Protein AF-A0A6I9UFT5-F1 (afdb_monomer_lite)

Foldseek 3Di:
DDPVVVVVVVVVVVVVVVVVVVVVVCCVQPVPPDPDDDDDDDDDDDDDDDDDFFDDDDDDDDDDDDDDDDDDPPDPPPFGWGADPVPRDIHTDDPDQWDADPPPRDIDGNPDPQQLAAELNHRQGPVLQVQLCVQAPAAHRAAKYAQQFAQFMDHFLAATPDGTFHNSVSRPDDHAQRRHVADQQEEESNHHHHPVRCVVQVVLPDDRDHNWYWYAHQQQWIATPPPRDIDGSHHNCVPCVVVSHHHYHDDDCVVVD

pLDDT: mean 76.22, std 24.59, range [26.67, 98.69]

InterPro domains:
  IPR040244 Protein enhanced disease resistance 4-like [PTHR31105] (112-251)
  IPR055126 Enhanced disease resistance 4-like, N-terminal domain [PF22910] (78-106)

Structure (mmCIF, N/CA/C/O backbone):
data_AF-A0A6I9UFT5-F1
#
_entry.id   AF-A0A6I9UFT5-F1
#
loop_
_atom_site.group_PDB
_atom_site.id
_atom_site.type_symbol
_atom_site.label_atom_id
_atom_site.label_alt_id
_atom_site.label_comp_id
_atom_site.label_asym_id
_atom_site.label_entity_id
_atom_site.label_seq_id
_atom_site.pdbx_PDB_ins_code
_atom_site.Cartn_x
_atom_site.Cartn_y
_atom_site.Cartn_z
_atom_site.occupancy
_atom_site.B_iso_or_equiv
_atom_site.auth_seq_id
_atom_site.auth_comp_id
_atom_site.auth_asym_id
_atom_site.auth_atom_id
_atom_site.pdbx_PDB_model_num
ATOM 1 N N . MET A 1 1 ? 15.360 18.672 46.447 1.00 56.25 1 MET A N 1
ATOM 2 C CA . MET A 1 1 ? 15.241 18.827 44.979 1.00 56.25 1 MET A CA 1
ATOM 3 C C . MET A 1 1 ? 13.871 19.440 44.703 1.00 56.25 1 MET A C 1
ATOM 5 O O . MET A 1 1 ? 12.901 18.868 45.178 1.00 56.25 1 MET A O 1
ATOM 9 N N . SER A 1 2 ? 13.782 20.629 44.085 1.00 72.62 2 SER A N 1
ATOM 10 C CA . SER A 1 2 ? 12.486 21.314 43.871 1.00 72.62 2 SER A CA 1
ATOM 11 C C . SER A 1 2 ? 11.551 20.461 43.003 1.00 72.62 2 SER A C 1
ATOM 13 O O . SER A 1 2 ? 12.025 19.762 42.105 1.00 72.62 2 SER A O 1
ATOM 15 N N . ARG A 1 3 ? 10.239 20.536 43.255 1.00 64.56 3 ARG A N 1
ATOM 16 C CA . ARG A 1 3 ? 9.188 19.857 42.476 1.00 64.56 3 ARG A CA 1
ATOM 17 C C . ARG A 1 3 ? 9.295 20.201 40.984 1.00 64.56 3 ARG A C 1
ATOM 19 O O . ARG A 1 3 ? 9.234 19.306 40.147 1.00 64.56 3 ARG A O 1
ATOM 26 N N . ASP A 1 4 ? 9.653 21.448 40.681 1.00 69.81 4 ASP A N 1
ATOM 27 C CA . ASP A 1 4 ? 9.896 21.937 39.318 1.00 69.81 4 ASP A CA 1
ATOM 28 C C . ASP A 1 4 ? 11.104 21.261 38.652 1.00 69.81 4 ASP A C 1
ATOM 30 O O . ASP A 1 4 ? 11.124 21.033 37.443 1.00 69.81 4 ASP A O 1
ATOM 34 N N . ASN A 1 5 ? 12.129 20.907 39.436 1.00 67.62 5 ASN A N 1
ATOM 35 C CA . ASN A 1 5 ? 13.312 20.217 38.924 1.00 67.62 5 ASN A CA 1
ATOM 36 C C . ASN A 1 5 ? 12.997 18.751 38.592 1.00 67.62 5 ASN A C 1
ATOM 38 O O . ASN A 1 5 ? 13.522 18.210 37.624 1.00 67.62 5 ASN A O 1
ATOM 42 N N . TRP A 1 6 ? 12.111 18.120 39.367 1.00 55.97 6 TRP A N 1
ATOM 43 C CA . TRP A 1 6 ? 11.644 16.757 39.117 1.00 55.97 6 TRP A CA 1
ATOM 44 C C . TRP A 1 6 ? 10.738 16.676 37.883 1.00 55.97 6 TRP A C 1
ATOM 46 O O . TRP A 1 6 ? 10.930 15.803 37.039 1.00 55.97 6 TRP A O 1
ATOM 56 N N . GLU A 1 7 ? 9.811 17.621 37.718 1.00 79.00 7 GLU A N 1
ATOM 57 C CA . GLU A 1 7 ? 8.936 17.679 36.540 1.00 79.00 7 GLU A CA 1
ATOM 58 C C . GLU A 1 7 ? 9.717 17.938 35.247 1.00 79.00 7 GLU A C 1
ATOM 60 O O . GLU A 1 7 ? 9.469 17.283 34.231 1.00 79.00 7 GLU A O 1
ATOM 65 N N . ARG A 1 8 ? 10.731 18.812 35.296 1.00 72.56 8 ARG A N 1
ATOM 66 C CA . ARG A 1 8 ? 11.667 19.021 34.180 1.00 72.56 8 ARG A CA 1
ATOM 67 C C . ARG A 1 8 ? 12.451 17.757 33.837 1.00 72.56 8 ARG A C 1
ATOM 69 O O . ARG A 1 8 ? 12.611 17.453 32.656 1.00 72.56 8 ARG A O 1
ATOM 76 N N . LEU A 1 9 ? 12.893 16.997 34.842 1.00 66.44 9 LEU A N 1
ATOM 77 C CA . LEU A 1 9 ? 13.599 15.732 34.632 1.00 66.44 9 LEU A CA 1
ATOM 78 C C . LEU A 1 9 ? 12.689 14.686 33.973 1.00 66.44 9 LEU A C 1
ATOM 80 O O . LEU A 1 9 ? 13.082 14.045 33.003 1.00 66.44 9 LEU A O 1
ATOM 84 N N . VAL A 1 10 ? 11.448 14.551 34.448 1.00 70.94 10 VAL A N 1
ATOM 85 C CA . VAL A 1 10 ? 10.457 13.619 33.885 1.00 70.94 10 VAL A CA 1
ATOM 86 C C . VAL A 1 10 ? 10.088 14.003 32.449 1.00 70.94 10 VAL A C 1
ATOM 88 O O . VAL A 1 10 ? 9.991 13.129 31.585 1.00 70.94 10 VAL A O 1
ATOM 91 N N . ALA A 1 11 ? 9.924 15.296 32.159 1.00 74.94 11 ALA A N 1
ATOM 92 C CA . ALA A 1 11 ? 9.680 15.785 30.804 1.00 74.94 11 ALA A CA 1
ATOM 93 C C . ALA A 1 11 ? 10.872 15.508 29.872 1.00 74.94 11 ALA A C 1
ATOM 95 O O . ALA A 1 11 ? 10.675 15.027 28.754 1.00 74.94 11 ALA A O 1
ATOM 96 N N . ALA A 1 12 ? 12.102 15.731 30.346 1.00 71.38 12 ALA A N 1
ATOM 97 C CA . ALA A 1 12 ? 13.319 15.421 29.603 1.00 71.38 12 ALA A CA 1
ATOM 98 C C . ALA A 1 12 ? 13.448 13.915 29.321 1.00 71.38 12 ALA A C 1
ATOM 100 O O . ALA A 1 12 ? 13.697 13.530 28.183 1.00 71.38 12 ALA A O 1
ATOM 101 N N . VAL A 1 13 ? 13.184 13.052 30.307 1.00 68.62 13 VAL A N 1
ATOM 102 C CA . VAL A 1 13 ? 13.196 11.589 30.131 1.00 68.62 13 VAL A CA 1
ATOM 103 C C . VAL A 1 13 ? 12.133 11.136 29.126 1.00 68.62 13 VAL A C 1
ATOM 105 O O . VAL A 1 13 ? 12.423 10.302 28.272 1.00 68.62 13 VAL A O 1
ATOM 108 N N . ARG A 1 14 ? 10.921 11.708 29.156 1.00 70.94 14 ARG A N 1
ATOM 109 C CA . ARG A 1 14 ? 9.863 11.408 28.171 1.00 70.94 14 ARG A CA 1
ATOM 110 C C . ARG A 1 14 ? 10.242 11.846 26.758 1.00 70.94 14 ARG A C 1
ATOM 112 O O . ARG A 1 14 ? 9.991 11.105 25.810 1.00 70.94 14 ARG A O 1
ATOM 119 N N . LEU A 1 15 ? 10.862 13.016 26.611 1.00 67.38 15 LEU A N 1
ATOM 120 C CA . LEU A 1 15 ? 11.354 13.511 25.324 1.00 67.38 15 LEU A CA 1
ATOM 121 C C . LEU A 1 15 ? 12.502 12.656 24.789 1.00 67.38 15 LEU A C 1
ATOM 123 O O . LEU A 1 15 ? 12.484 12.301 23.614 1.00 67.38 15 LEU A O 1
ATOM 127 N N . VAL A 1 16 ? 13.449 12.265 25.644 1.00 64.88 16 VAL A N 1
ATOM 128 C CA . VAL A 1 16 ? 14.544 11.356 25.284 1.00 64.88 16 VAL A CA 1
ATOM 129 C C . VAL A 1 16 ? 13.994 9.982 24.904 1.00 64.88 16 VAL A C 1
ATOM 131 O O . VAL A 1 16 ? 14.367 9.458 23.863 1.00 64.88 16 VAL A O 1
ATOM 134 N N . ALA A 1 17 ? 13.037 9.425 25.649 1.00 58.22 17 ALA A N 1
ATOM 135 C CA . ALA A 1 17 ? 12.391 8.157 25.304 1.00 58.22 17 ALA A CA 1
ATOM 136 C C . ALA A 1 17 ? 11.606 8.232 23.979 1.00 58.22 17 ALA A C 1
ATOM 138 O O . ALA A 1 17 ? 11.659 7.304 23.170 1.00 58.22 17 ALA A O 1
ATOM 139 N N . ALA A 1 18 ? 10.909 9.342 23.716 1.00 63.53 18 ALA A N 1
ATOM 140 C CA . ALA A 1 18 ? 10.212 9.573 22.452 1.00 63.53 18 ALA A CA 1
ATOM 141 C C . ALA A 1 18 ? 11.186 9.770 21.277 1.00 63.53 18 ALA A C 1
ATOM 143 O O . ALA A 1 18 ? 10.934 9.268 20.181 1.00 63.53 18 ALA A O 1
ATOM 144 N N . ALA A 1 19 ? 12.307 10.460 21.500 1.00 56.72 19 ALA A N 1
ATOM 145 C CA . ALA A 1 19 ? 13.374 10.632 20.520 1.00 56.72 19 ALA A CA 1
ATOM 146 C C . ALA A 1 19 ? 14.087 9.304 20.225 1.00 56.72 19 ALA A C 1
ATOM 148 O O . ALA A 1 19 ? 14.300 8.987 19.060 1.00 56.72 19 ALA A O 1
ATOM 149 N N . LEU A 1 20 ? 14.355 8.486 21.248 1.00 56.06 20 LEU A N 1
ATOM 150 C CA . LEU A 1 20 ? 14.928 7.145 21.107 1.00 56.06 20 LEU A CA 1
ATOM 151 C C . LEU A 1 20 ? 13.974 6.193 20.372 1.00 56.06 20 LEU A C 1
ATOM 153 O O . LEU A 1 20 ? 14.416 5.482 19.477 1.00 56.06 20 LEU A O 1
ATOM 157 N N . ARG A 1 21 ? 12.659 6.237 20.645 1.00 60.41 21 ARG A N 1
ATOM 158 C CA . ARG A 1 21 ? 11.657 5.477 19.868 1.00 60.41 21 ARG A CA 1
ATOM 159 C C . ARG A 1 21 ? 11.579 5.929 18.410 1.00 60.41 21 ARG A C 1
ATOM 161 O O . ARG A 1 21 ? 11.472 5.090 17.521 1.00 60.41 21 ARG A O 1
ATOM 168 N N . LYS A 1 22 ? 11.641 7.239 18.145 1.00 53.41 22 LYS A N 1
ATOM 169 C CA . LYS A 1 22 ? 11.687 7.768 16.771 1.00 53.41 22 LYS A CA 1
ATOM 170 C C . LYS A 1 22 ? 12.981 7.378 16.056 1.00 53.41 22 LYS A C 1
ATOM 172 O O . LYS A 1 22 ? 12.907 7.038 14.883 1.00 53.41 22 LYS A O 1
ATOM 177 N N . ALA A 1 23 ? 14.121 7.376 16.748 1.00 47.03 23 ALA A N 1
ATOM 178 C CA . ALA A 1 23 ? 15.404 6.938 16.203 1.00 47.03 23 ALA A CA 1
ATOM 179 C C . ALA A 1 23 ? 15.408 5.429 15.900 1.00 47.03 23 ALA A C 1
ATOM 181 O O . ALA A 1 23 ? 15.773 5.041 14.800 1.00 47.03 23 ALA A O 1
ATOM 182 N N . GLN A 1 24 ? 14.895 4.585 16.803 1.00 44.06 24 GLN A N 1
ATOM 183 C CA . GLN A 1 24 ? 14.769 3.138 16.573 1.00 44.06 24 GLN A CA 1
ATOM 184 C C . GLN A 1 24 ? 13.820 2.800 15.412 1.00 44.06 24 GLN A C 1
ATOM 186 O O . GLN A 1 24 ? 14.096 1.890 14.635 1.00 44.06 24 GLN A O 1
ATOM 191 N N . LEU A 1 25 ? 12.724 3.551 15.250 1.00 47.66 25 LEU A N 1
ATOM 192 C CA . LEU A 1 25 ? 11.852 3.428 14.078 1.00 47.66 25 LEU A CA 1
ATOM 193 C C . LEU A 1 25 ? 12.540 3.939 12.803 1.00 47.66 25 LEU A C 1
ATOM 195 O O . LEU A 1 25 ? 12.417 3.310 11.759 1.00 47.66 25 LEU A O 1
ATOM 199 N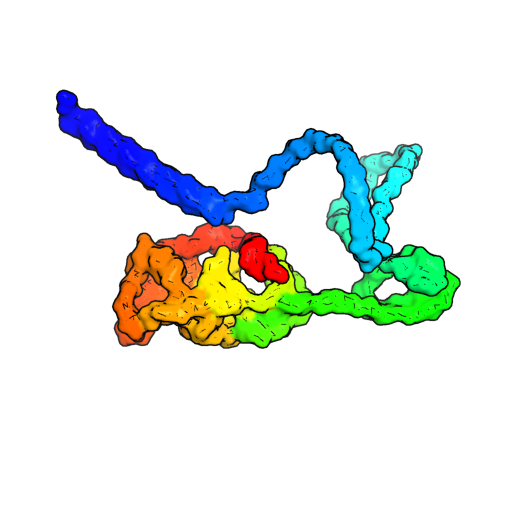 N . TRP A 1 26 ? 13.274 5.052 12.871 1.00 42.91 26 TRP A N 1
ATOM 200 C CA . TRP A 1 26 ? 13.993 5.618 11.727 1.00 42.91 26 TRP A CA 1
ATOM 201 C C . TRP A 1 26 ? 15.053 4.657 11.178 1.00 42.91 26 TRP A C 1
ATOM 203 O O . TRP A 1 26 ? 15.057 4.418 9.971 1.00 42.91 26 TRP A O 1
ATOM 213 N N . GLU A 1 27 ? 15.872 4.059 12.050 1.00 45.56 27 GLU A N 1
ATOM 214 C CA . GLU A 1 27 ? 16.874 3.050 11.673 1.00 45.56 27 GLU A CA 1
ATOM 215 C C . GLU A 1 27 ? 16.210 1.838 11.004 1.00 45.56 27 GLU A C 1
ATOM 217 O O . GLU A 1 27 ? 16.606 1.430 9.916 1.00 45.56 27 GLU A O 1
ATOM 222 N N . MET A 1 28 ? 15.091 1.344 11.548 1.00 41.25 28 MET A N 1
ATOM 223 C CA . MET A 1 28 ? 14.364 0.205 10.970 1.00 41.25 28 MET A CA 1
ATOM 224 C C . MET A 1 28 ? 13.815 0.469 9.551 1.00 41.25 28 MET A C 1
ATOM 226 O O . MET A 1 28 ? 13.667 -0.472 8.772 1.00 41.25 28 MET A O 1
ATOM 230 N N . PHE A 1 29 ? 13.522 1.727 9.197 1.00 48.28 29 PHE A N 1
ATOM 231 C CA . PHE A 1 29 ? 12.995 2.100 7.876 1.00 48.28 29 PHE A CA 1
ATOM 232 C C . PHE A 1 29 ? 14.055 2.642 6.894 1.00 48.28 29 PHE A C 1
ATOM 234 O O . PHE A 1 29 ? 13.768 2.696 5.699 1.00 48.28 29 PHE A O 1
ATOM 241 N N . HIS A 1 30 ? 15.259 3.029 7.344 1.00 46.41 30 HIS A N 1
ATOM 242 C CA . HIS A 1 30 ? 16.251 3.735 6.507 1.00 46.41 30 HIS A CA 1
ATOM 243 C C . HIS A 1 30 ? 17.651 3.096 6.434 1.00 46.41 30 HIS A C 1
ATOM 245 O O . HIS A 1 30 ? 18.522 3.651 5.759 1.00 46.41 30 HIS A O 1
ATOM 251 N N . ASP A 1 31 ? 17.870 1.907 7.003 1.00 37.97 31 ASP A N 1
ATOM 252 C CA . ASP A 1 31 ? 19.194 1.249 7.057 1.00 37.97 31 ASP A CA 1
ATOM 253 C C . ASP A 1 31 ? 19.777 0.765 5.703 1.00 37.97 31 ASP A C 1
ATOM 255 O O . ASP A 1 31 ? 20.747 0.016 5.641 1.00 37.97 31 ASP A O 1
ATOM 259 N N . HIS A 1 32 ? 19.205 1.178 4.568 1.00 48.09 32 HIS A N 1
ATOM 260 C CA . HIS A 1 32 ? 19.675 0.776 3.234 1.00 48.09 32 HIS A CA 1
ATOM 261 C C . HIS A 1 32 ? 20.355 1.903 2.445 1.00 48.09 32 HIS A C 1
ATOM 263 O O . HIS A 1 32 ? 20.710 1.697 1.284 1.00 48.09 32 HIS A O 1
ATOM 269 N N . SER A 1 33 ? 20.583 3.066 3.066 1.00 36.94 33 SER A N 1
ATOM 270 C CA . SER A 1 33 ? 21.196 4.229 2.401 1.00 36.94 33 SER A CA 1
ATOM 271 C C . SER A 1 33 ? 22.647 4.519 2.810 1.00 36.94 33 SER A C 1
ATOM 273 O O . SER A 1 33 ? 23.226 5.486 2.322 1.00 36.94 33 SER A O 1
ATOM 275 N N . ARG A 1 34 ? 23.281 3.696 3.659 1.00 37.16 34 ARG A N 1
ATOM 276 C CA . ARG A 1 34 ? 24.721 3.803 3.966 1.00 37.16 34 ARG A CA 1
ATOM 277 C C . ARG A 1 34 ? 25.490 2.575 3.482 1.00 37.16 34 ARG A C 1
ATOM 279 O O . ARG A 1 34 ? 25.859 1.709 4.265 1.00 37.16 34 ARG A O 1
ATOM 286 N N . SER A 1 35 ? 25.808 2.526 2.190 1.00 32.69 35 SER A N 1
ATOM 287 C CA . SER A 1 35 ? 27.009 1.805 1.759 1.00 32.69 35 SER A CA 1
ATOM 288 C C . SER A 1 35 ? 28.213 2.705 2.032 1.00 32.69 35 SER A C 1
ATOM 290 O O . SER A 1 35 ? 28.424 3.691 1.326 1.00 32.69 35 SER A O 1
ATOM 292 N N . SER A 1 36 ? 28.971 2.392 3.083 1.00 30.39 36 SER A N 1
ATOM 293 C CA . SER A 1 36 ? 30.268 3.015 3.339 1.00 30.39 36 SER A CA 1
ATOM 294 C C . SER A 1 36 ? 31.237 2.622 2.225 1.00 30.39 36 SER A C 1
ATOM 296 O O . SER A 1 36 ? 31.524 1.443 2.021 1.00 30.39 36 SER A O 1
ATOM 298 N N . SER A 1 37 ? 31.711 3.609 1.473 1.00 33.50 37 SER A N 1
ATOM 299 C CA . SER A 1 37 ? 32.809 3.464 0.529 1.00 33.50 37 SER A CA 1
ATOM 300 C C . SER A 1 37 ? 34.128 3.389 1.299 1.00 33.50 37 SER A C 1
ATOM 302 O O . SER A 1 37 ? 34.688 4.422 1.656 1.00 33.50 37 SER A O 1
ATOM 304 N N . HIS A 1 38 ? 34.641 2.180 1.528 1.00 31.66 38 HIS A N 1
ATOM 305 C CA . HIS A 1 38 ? 36.049 1.972 1.856 1.00 31.66 38 HIS A CA 1
ATOM 306 C C . HIS A 1 38 ? 36.675 1.001 0.855 1.00 31.66 38 HIS A C 1
ATOM 308 O O . HIS A 1 38 ? 36.367 -0.185 0.807 1.00 31.66 38 HIS A O 1
ATOM 314 N N . SER A 1 39 ? 37.554 1.560 0.029 1.00 35.47 39 SER A N 1
ATOM 315 C CA . SER A 1 39 ? 38.540 0.873 -0.797 1.00 35.47 39 SER A CA 1
ATOM 316 C C . SER A 1 39 ? 39.588 0.185 0.079 1.00 35.47 39 SER A C 1
ATOM 318 O O . SER A 1 39 ? 40.107 0.857 0.967 1.00 35.47 39 SER A O 1
ATOM 320 N N . THR A 1 40 ? 39.964 -1.069 -0.211 1.00 28.53 40 THR A N 1
ATOM 321 C CA . THR A 1 40 ? 41.349 -1.601 -0.139 1.00 28.53 40 THR A CA 1
ATOM 322 C C . THR A 1 40 ? 41.434 -2.972 -0.848 1.00 28.53 40 THR A C 1
ATOM 324 O O . THR A 1 40 ? 40.871 -3.953 -0.389 1.00 28.53 40 THR A O 1
ATOM 327 N N . ILE A 1 41 ? 42.080 -2.966 -2.020 1.00 29.06 41 ILE A N 1
ATOM 328 C CA . ILE A 1 41 ? 43.153 -3.849 -2.539 1.00 29.06 41 ILE A CA 1
ATOM 329 C C . ILE A 1 41 ? 43.151 -5.376 -2.224 1.00 29.06 41 ILE A C 1
ATOM 331 O O . ILE A 1 41 ? 43.387 -5.785 -1.097 1.00 29.06 41 ILE A O 1
ATOM 335 N N . SER A 1 42 ? 43.072 -6.153 -3.327 1.00 27.86 42 SER A N 1
ATOM 336 C CA . SER A 1 42 ? 43.793 -7.396 -3.728 1.00 27.86 42 SER A CA 1
ATOM 337 C C . SER A 1 42 ? 43.733 -8.686 -2.888 1.00 27.86 42 SER A C 1
ATOM 339 O O . SER A 1 42 ? 44.332 -8.758 -1.822 1.00 27.86 42 SER A O 1
ATOM 341 N N . SER A 1 43 ? 43.212 -9.786 -3.459 1.00 30.83 43 SER A N 1
ATOM 342 C CA . SER A 1 43 ? 43.997 -10.857 -4.137 1.00 30.83 43 SER A CA 1
ATOM 343 C C . SER A 1 43 ? 43.149 -12.117 -4.439 1.00 30.83 43 SER A C 1
ATOM 345 O O . SER A 1 43 ? 42.500 -12.667 -3.561 1.00 30.83 43 SER A O 1
ATOM 347 N N . ASP A 1 44 ? 43.167 -12.505 -5.719 1.00 27.83 44 ASP A N 1
ATOM 348 C CA . ASP A 1 44 ? 43.267 -13.845 -6.327 1.00 27.83 44 ASP A CA 1
ATOM 349 C C . ASP A 1 44 ? 42.324 -15.049 -6.046 1.00 27.83 44 ASP A C 1
ATOM 351 O O . ASP A 1 44 ? 42.212 -15.554 -4.936 1.00 27.83 44 ASP A O 1
ATOM 355 N N . LEU A 1 45 ? 41.855 -15.598 -7.194 1.00 29.08 45 LEU A N 1
ATOM 356 C CA . LEU A 1 45 ? 41.554 -17.006 -7.574 1.00 29.08 45 LEU A CA 1
ATOM 357 C C . LEU A 1 45 ? 40.314 -17.677 -6.923 1.00 29.08 45 LEU A C 1
ATOM 359 O O . LEU A 1 45 ? 40.137 -17.631 -5.720 1.00 29.08 45 LEU A O 1
ATOM 363 N N . SER A 1 46 ? 39.407 -18.385 -7.613 1.00 26.67 46 SER A N 1
ATOM 364 C CA . SER A 1 46 ? 39.365 -18.938 -8.974 1.00 26.67 46 SER A CA 1
ATOM 365 C C . SER A 1 46 ? 37.943 -19.456 -9.325 1.00 26.67 46 SER A C 1
ATOM 367 O O . SER A 1 46 ? 37.228 -19.998 -8.490 1.00 26.67 46 SER A O 1
ATOM 369 N N . SER A 1 47 ? 37.614 -19.381 -10.624 1.00 28.73 47 SER A N 1
ATOM 370 C CA . SER A 1 47 ? 36.783 -20.293 -11.450 1.00 28.73 47 SER A CA 1
ATOM 371 C C . SER A 1 47 ? 35.230 -20.331 -11.421 1.00 28.73 47 SER A C 1
ATOM 373 O O . SER A 1 47 ? 34.596 -20.783 -10.478 1.00 28.73 47 SER A O 1
ATOM 375 N N . ASN A 1 48 ? 34.703 -20.064 -12.634 1.00 27.06 48 ASN A N 1
ATOM 376 C CA . ASN A 1 48 ? 33.595 -20.705 -13.376 1.00 27.06 48 ASN A CA 1
ATOM 377 C C . ASN A 1 48 ? 32.128 -20.282 -13.154 1.00 27.06 48 ASN A C 1
ATOM 379 O O . ASN A 1 48 ? 31.444 -20.798 -12.281 1.00 27.06 48 ASN A O 1
ATOM 383 N N . SER A 1 49 ? 31.581 -19.511 -14.111 1.00 26.97 49 SER A N 1
ATOM 384 C CA . SER A 1 49 ? 30.579 -20.006 -15.088 1.00 26.97 49 SER A CA 1
ATOM 385 C C . SER A 1 49 ? 29.960 -18.861 -15.919 1.00 26.97 49 SER A C 1
ATOM 387 O O . SER A 1 49 ? 29.100 -18.118 -15.459 1.00 26.97 49 SER A O 1
ATOM 389 N N . SER A 1 50 ? 30.413 -18.768 -17.169 1.00 34.69 50 SER A N 1
ATOM 390 C CA . SER A 1 50 ? 29.782 -18.263 -18.402 1.00 34.69 50 SER A CA 1
ATOM 391 C C . SER A 1 50 ? 28.463 -17.465 -18.330 1.00 34.69 50 SER A C 1
ATOM 393 O O . SER A 1 50 ? 27.391 -18.054 -18.212 1.00 34.69 50 SER A O 1
ATOM 395 N N . ASN A 1 51 ? 28.536 -16.145 -18.569 1.00 30.81 51 ASN A N 1
ATOM 396 C CA . ASN A 1 51 ? 27.734 -15.401 -19.569 1.00 30.81 51 ASN A CA 1
ATOM 397 C C . ASN A 1 51 ? 27.955 -13.879 -19.441 1.00 30.81 51 ASN A C 1
ATOM 399 O O . ASN A 1 51 ? 27.165 -13.168 -18.822 1.00 30.81 51 ASN A O 1
ATOM 403 N N . GLU A 1 52 ? 28.997 -13.352 -20.086 1.00 36.34 52 GLU A N 1
ATOM 404 C CA . GLU A 1 52 ? 29.219 -11.906 -20.215 1.00 36.34 52 GLU A CA 1
ATOM 405 C C . GLU A 1 52 ? 28.955 -11.454 -21.657 1.00 36.34 52 GLU A C 1
ATOM 407 O O . GLU A 1 52 ? 29.631 -11.883 -22.587 1.00 36.34 52 GLU A O 1
ATOM 412 N N . ASN A 1 53 ? 27.963 -10.582 -21.869 1.00 34.69 53 ASN A N 1
ATOM 413 C CA . ASN A 1 53 ? 27.758 -9.915 -23.166 1.00 34.69 53 ASN A CA 1
ATOM 414 C C . ASN A 1 53 ? 27.265 -8.460 -23.050 1.00 34.69 53 ASN A C 1
ATOM 416 O O . ASN A 1 53 ? 26.705 -7.903 -23.993 1.00 34.69 53 ASN A O 1
ATOM 420 N N . LEU A 1 54 ? 27.506 -7.809 -21.911 1.00 39.00 54 LEU A N 1
ATOM 421 C CA . LEU A 1 54 ? 27.319 -6.368 -21.743 1.00 39.00 54 LEU A CA 1
ATOM 422 C C . LEU A 1 54 ? 28.697 -5.722 -21.632 1.00 39.00 54 LEU A C 1
ATOM 424 O O . LEU A 1 54 ? 29.421 -5.981 -20.680 1.00 39.00 54 LEU A O 1
ATOM 428 N N . VAL A 1 55 ? 29.060 -4.891 -22.608 1.00 41.16 55 VAL A N 1
ATOM 429 C CA . VAL A 1 55 ? 30.292 -4.097 -22.559 1.00 41.16 55 VAL A CA 1
ATOM 430 C C . VAL A 1 55 ? 29.912 -2.634 -22.430 1.00 41.16 55 VAL A C 1
ATOM 432 O O . VAL A 1 55 ? 29.213 -2.089 -23.285 1.00 41.16 55 VAL A O 1
ATOM 435 N N . PHE A 1 56 ? 30.368 -2.008 -21.350 1.00 32.28 56 PHE A N 1
ATOM 436 C CA . PHE A 1 56 ? 30.294 -0.567 -21.156 1.00 32.28 56 PHE A CA 1
ATOM 437 C C . PHE A 1 56 ? 31.576 0.054 -21.711 1.00 32.28 56 PHE A C 1
ATOM 439 O O . PHE A 1 56 ? 32.662 -0.235 -21.219 1.00 32.28 56 PHE A O 1
ATOM 446 N N . ALA A 1 57 ? 31.455 0.893 -22.737 1.00 33.34 57 ALA A N 1
ATOM 447 C CA . ALA A 1 57 ? 32.561 1.711 -23.221 1.00 33.34 57 ALA A CA 1
ATOM 448 C C . ALA A 1 57 ? 32.350 3.158 -22.758 1.00 33.34 57 ALA A C 1
ATOM 450 O O . ALA A 1 57 ? 31.380 3.809 -23.151 1.00 33.34 57 ALA A O 1
ATOM 451 N N . SER A 1 58 ? 33.256 3.651 -21.914 1.00 35.03 58 SER A N 1
ATOM 452 C CA . SER A 1 58 ? 33.446 5.081 -21.672 1.00 35.03 58 SER A CA 1
ATOM 453 C C . SER A 1 58 ? 34.510 5.558 -22.654 1.00 35.03 58 SER A C 1
ATOM 455 O O . SER A 1 58 ? 35.686 5.255 -22.474 1.00 35.03 58 SER A O 1
ATOM 457 N N . ASN A 1 59 ? 34.113 6.260 -23.713 1.00 38.16 59 ASN A N 1
ATOM 458 C CA . ASN A 1 59 ? 35.079 6.831 -24.646 1.00 38.16 59 ASN A CA 1
ATOM 459 C C . ASN A 1 59 ? 35.636 8.136 -24.060 1.00 38.16 59 ASN A C 1
ATOM 461 O O . ASN A 1 59 ? 34.902 9.117 -23.938 1.00 38.16 59 ASN A O 1
ATOM 465 N N . ASN A 1 60 ? 36.927 8.138 -23.722 1.00 38.59 60 ASN A N 1
ATOM 466 C CA . ASN A 1 60 ? 37.740 9.350 -23.671 1.00 38.59 60 ASN A CA 1
ATOM 467 C C . ASN A 1 60 ? 38.055 9.749 -25.115 1.00 38.59 60 ASN A C 1
ATOM 469 O O . ASN A 1 60 ? 38.675 8.973 -25.840 1.00 38.59 60 ASN A O 1
ATOM 473 N N . LEU A 1 61 ? 37.625 10.938 -25.530 1.00 34.59 61 LEU A N 1
ATOM 474 C CA . LEU A 1 61 ? 38.112 11.574 -26.748 1.00 34.59 61 LEU A CA 1
ATOM 475 C C . LEU A 1 61 ? 38.723 12.915 -26.340 1.00 34.59 61 LEU A C 1
ATOM 477 O O . LEU A 1 61 ? 38.038 13.759 -25.761 1.00 34.59 61 LEU A O 1
ATOM 481 N N . GLU A 1 62 ? 40.027 13.047 -26.569 1.00 31.53 62 GLU A N 1
ATOM 482 C CA . GLU A 1 62 ? 40.793 14.263 -26.318 1.00 31.53 62 GLU A CA 1
ATOM 483 C C . GLU A 1 62 ? 40.327 15.429 -27.200 1.00 31.53 62 GLU A C 1
ATOM 485 O O . GLU A 1 62 ? 39.678 15.281 -28.235 1.00 31.53 62 GLU A O 1
ATOM 490 N N . SER A 1 63 ? 40.641 16.611 -26.688 1.00 39.44 63 SER A N 1
ATOM 491 C CA . SER A 1 63 ? 40.097 17.928 -26.976 1.00 39.44 63 SER A CA 1
ATOM 492 C C . SER A 1 63 ? 40.311 18.455 -28.396 1.00 39.44 63 SER A C 1
ATOM 494 O O . SER A 1 63 ? 41.447 18.623 -28.834 1.00 39.44 63 SER A O 1
ATOM 496 N N . HIS A 1 64 ? 39.233 18.957 -28.998 1.00 33.28 64 HIS A N 1
ATOM 497 C CA . HIS A 1 64 ? 39.296 20.132 -29.867 1.00 33.28 64 HIS A CA 1
ATOM 498 C C . HIS A 1 64 ? 38.287 21.175 -29.373 1.00 33.28 64 HIS A C 1
ATOM 500 O O . HIS A 1 64 ? 37.113 20.874 -29.161 1.00 33.28 64 HIS A O 1
ATOM 506 N N . HIS A 1 65 ? 38.774 22.393 -29.119 1.00 41.97 65 HIS A N 1
ATOM 507 C CA . HIS A 1 65 ? 37.980 23.525 -28.645 1.00 41.97 65 HIS A CA 1
ATOM 508 C C . HIS A 1 65 ? 36.834 23.856 -29.612 1.00 41.97 65 HIS A C 1
ATOM 510 O O . HIS A 1 65 ? 37.074 24.160 -30.778 1.00 41.97 65 HIS A O 1
ATOM 516 N N . VAL A 1 66 ? 35.602 23.884 -29.095 1.00 33.47 66 VAL A N 1
ATOM 517 C CA . VAL A 1 66 ? 34.432 24.490 -29.749 1.00 33.47 66 VAL A CA 1
ATOM 518 C C . VAL A 1 66 ? 33.807 25.485 -28.756 1.00 33.47 66 VAL A C 1
ATOM 520 O O . VAL A 1 66 ? 33.697 25.137 -27.576 1.00 33.47 66 VAL A O 1
ATOM 523 N N . PRO A 1 67 ? 33.443 26.720 -29.158 1.00 34.00 67 PRO A N 1
ATOM 524 C CA . PRO A 1 67 ? 33.006 27.757 -28.225 1.00 34.00 67 PRO A CA 1
ATOM 525 C C . PRO A 1 67 ? 31.652 27.442 -27.577 1.00 34.00 67 PRO A C 1
ATOM 527 O O . PRO A 1 67 ? 30.720 26.981 -28.234 1.00 34.00 67 PRO A O 1
ATOM 530 N N . SER A 1 68 ? 31.545 27.756 -26.285 1.00 38.12 68 SER A N 1
ATOM 531 C CA . SER A 1 68 ? 30.338 27.618 -25.468 1.00 38.12 68 SER A CA 1
ATOM 532 C C . SER A 1 68 ? 29.253 28.625 -25.850 1.00 38.12 68 SER A C 1
ATOM 534 O O . SER A 1 68 ? 29.180 29.693 -25.251 1.00 38.12 68 SER A O 1
ATOM 536 N N . THR A 1 69 ? 28.343 28.263 -26.750 1.00 42.81 69 THR A N 1
ATOM 537 C CA . THR A 1 69 ? 26.977 28.808 -26.752 1.00 42.81 69 THR A CA 1
ATOM 538 C C . THR A 1 69 ? 25.992 27.772 -27.305 1.00 42.81 69 THR A C 1
ATOM 540 O O . THR A 1 69 ? 26.134 27.286 -28.418 1.00 42.81 69 THR A O 1
ATOM 543 N N . MET A 1 70 ? 24.972 27.459 -26.494 1.00 39.34 70 MET A N 1
ATOM 544 C CA . MET A 1 70 ? 23.842 26.545 -26.749 1.00 39.34 70 MET A CA 1
ATOM 545 C C . MET A 1 70 ? 24.126 25.032 -26.719 1.00 39.34 70 MET A C 1
ATOM 547 O O . MET A 1 70 ? 24.145 24.357 -27.743 1.00 39.34 70 MET A O 1
ATOM 551 N N . ILE A 1 71 ? 24.198 24.463 -25.509 1.00 35.62 71 ILE A N 1
ATOM 552 C CA . ILE A 1 71 ? 23.931 23.033 -25.286 1.00 35.62 71 ILE A CA 1
ATOM 553 C C . ILE A 1 71 ? 22.519 22.920 -24.686 1.00 35.62 71 ILE A C 1
ATOM 555 O O . ILE A 1 71 ? 22.323 23.341 -23.544 1.00 35.62 71 ILE A O 1
ATOM 559 N N . PRO A 1 72 ? 21.519 22.373 -25.403 1.00 33.19 72 PRO A N 1
ATOM 560 C CA . PRO A 1 72 ? 20.256 21.989 -24.788 1.00 33.19 72 PRO A CA 1
ATOM 561 C C . PRO A 1 72 ? 20.543 20.839 -23.821 1.00 33.19 72 PRO A C 1
ATOM 563 O O . PRO A 1 72 ? 21.262 19.901 -24.171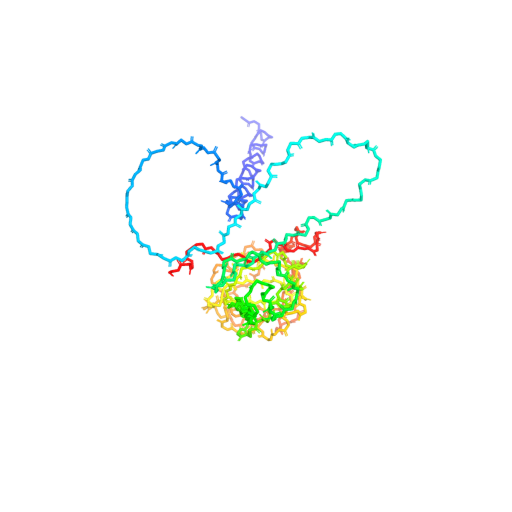 1.00 33.19 72 PRO A O 1
ATOM 566 N N . SER A 1 73 ? 19.993 20.893 -22.611 1.00 37.09 73 SER A N 1
ATOM 567 C CA . SER A 1 73 ? 20.092 19.829 -21.610 1.00 37.09 73 SER A CA 1
ATOM 568 C C . SER A 1 73 ? 19.316 18.585 -22.061 1.00 37.09 73 SER A C 1
ATOM 570 O O . SER A 1 73 ? 18.225 18.277 -21.586 1.00 37.09 73 SER A O 1
ATOM 572 N N . PHE A 1 74 ? 19.886 17.840 -23.006 1.00 36.69 74 PHE A N 1
ATOM 573 C CA . PHE A 1 74 ? 19.400 16.522 -23.367 1.00 36.69 74 PHE A CA 1
ATOM 574 C C . PHE A 1 74 ? 19.672 15.572 -22.202 1.00 36.69 74 PHE A C 1
ATOM 576 O O . PHE A 1 74 ? 20.813 15.216 -21.907 1.00 36.69 74 PHE A O 1
ATOM 583 N N . SER A 1 75 ? 18.589 15.160 -21.539 1.00 44.19 75 SER A N 1
ATOM 584 C CA . SER A 1 75 ? 18.537 13.938 -20.739 1.00 44.19 75 SER A CA 1
ATOM 585 C C . SER A 1 75 ? 19.323 12.843 -21.461 1.00 44.19 75 SER A C 1
ATOM 587 O O . SER A 1 75 ? 19.027 12.513 -22.613 1.00 44.19 75 SER A O 1
ATOM 589 N N . ARG A 1 76 ? 20.372 12.336 -20.808 1.00 41.50 76 ARG A N 1
ATOM 590 C CA . ARG A 1 76 ? 21.290 11.336 -21.356 1.00 41.50 76 ARG A CA 1
ATOM 591 C C . ARG A 1 76 ? 20.497 10.058 -21.624 1.00 41.50 76 ARG A C 1
ATOM 593 O O . ARG A 1 76 ? 20.328 9.231 -20.731 1.00 41.50 76 ARG A O 1
ATOM 600 N N . ALA A 1 77 ? 19.993 9.907 -22.849 1.00 44.72 77 ALA A N 1
ATOM 601 C CA . ALA A 1 77 ? 19.384 8.671 -23.308 1.00 44.72 77 ALA A CA 1
ATOM 602 C C . ALA A 1 77 ? 20.430 7.568 -23.135 1.00 44.72 77 ALA A C 1
ATOM 604 O O . ALA A 1 77 ? 21.467 7.564 -23.798 1.00 44.72 77 ALA A O 1
ATOM 605 N N . GLN A 1 78 ? 20.203 6.671 -22.179 1.00 45.03 78 GLN A N 1
ATOM 606 C CA . GLN A 1 78 ? 21.094 5.551 -21.935 1.00 45.03 78 GLN A CA 1
ATOM 607 C C . GLN A 1 78 ? 20.936 4.575 -23.102 1.00 45.03 78 GLN A C 1
ATOM 609 O O . GLN A 1 78 ? 20.072 3.698 -23.086 1.00 45.03 78 GLN A O 1
ATOM 614 N N . LEU A 1 79 ? 21.731 4.791 -24.153 1.00 51.91 79 LEU A N 1
ATOM 615 C CA . LEU A 1 79 ? 21.788 3.931 -25.325 1.00 51.91 79 LEU A CA 1
ATOM 616 C C . LEU A 1 79 ? 22.224 2.545 -24.856 1.00 51.91 79 LEU A C 1
ATOM 618 O O . LEU A 1 79 ? 23.343 2.346 -24.384 1.00 51.91 79 LEU A O 1
ATOM 622 N N . ARG A 1 80 ? 21.299 1.589 -24.924 1.00 61.78 80 ARG A N 1
ATOM 623 C CA . ARG A 1 80 ? 21.609 0.183 -24.689 1.00 61.78 80 ARG A CA 1
ATOM 624 C C . ARG A 1 80 ? 22.098 -0.391 -26.011 1.00 61.78 80 ARG A C 1
ATOM 626 O O . ARG A 1 80 ? 21.453 -0.188 -27.035 1.00 61.78 80 ARG A O 1
ATOM 633 N N . PHE A 1 81 ? 23.216 -1.100 -25.989 1.00 69.75 81 PHE A N 1
ATOM 634 C CA . PHE A 1 81 ? 23.770 -1.741 -27.175 1.00 69.75 81 PHE A CA 1
ATOM 635 C C . PHE A 1 81 ? 23.691 -3.258 -27.038 1.00 69.75 81 PHE A C 1
ATOM 637 O O . PHE A 1 81 ? 23.785 -3.792 -25.933 1.00 69.75 81 PHE A O 1
ATOM 644 N N . VAL A 1 82 ? 23.534 -3.953 -28.161 1.00 70.06 82 VAL A N 1
ATOM 645 C CA . VAL A 1 82 ? 23.651 -5.414 -28.238 1.00 70.06 82 VAL A CA 1
ATOM 646 C C . VAL A 1 82 ? 24.754 -5.787 -29.214 1.00 70.06 82 VAL A C 1
ATOM 648 O O . VAL A 1 82 ? 24.939 -5.126 -30.236 1.00 70.06 82 VAL A O 1
ATOM 651 N N . ARG A 1 83 ? 25.495 -6.852 -28.904 1.00 78.75 83 ARG A N 1
ATOM 652 C CA . ARG A 1 83 ? 26.447 -7.447 -29.845 1.00 78.75 83 ARG A CA 1
ATOM 653 C C . ARG A 1 83 ? 25.728 -8.437 -30.744 1.00 78.75 83 ARG A C 1
ATOM 655 O O . ARG A 1 83 ? 24.984 -9.295 -30.269 1.00 78.75 83 ARG A O 1
ATOM 662 N N . CYS A 1 84 ? 25.975 -8.342 -32.046 1.00 79.06 84 CYS A N 1
ATOM 663 C CA . CYS A 1 84 ? 25.527 -9.361 -32.979 1.00 79.06 84 CYS A CA 1
ATOM 664 C C . CYS A 1 84 ? 26.240 -10.692 -32.668 1.00 79.06 84 CYS A C 1
ATOM 666 O O . CYS A 1 84 ? 27.466 -10.737 -32.707 1.00 79.06 84 CYS A O 1
ATOM 668 N N . PRO A 1 85 ? 25.525 -11.801 -32.431 1.00 75.44 85 PRO A N 1
ATOM 669 C CA . PRO A 1 85 ? 26.161 -13.085 -32.133 1.00 75.44 85 PRO A CA 1
ATOM 670 C C . PRO A 1 85 ? 26.856 -13.718 -33.348 1.00 75.44 85 PRO A C 1
ATOM 672 O O . PRO A 1 85 ? 27.617 -14.661 -33.181 1.00 75.44 85 PRO A O 1
ATOM 675 N N . LYS A 1 86 ? 26.588 -13.225 -34.565 1.00 80.38 86 LYS A N 1
ATOM 676 C CA . LYS A 1 86 ? 27.171 -13.751 -35.806 1.00 80.38 86 LYS A CA 1
ATOM 677 C C . LYS A 1 86 ? 28.468 -13.038 -36.207 1.00 80.38 86 LYS A C 1
ATOM 679 O O . LYS A 1 86 ? 29.352 -13.678 -36.753 1.00 80.38 86 LYS A O 1
ATOM 684 N N . CYS A 1 87 ? 28.587 -11.732 -35.956 1.00 86.69 87 CYS A N 1
ATOM 685 C CA . CYS A 1 87 ? 29.751 -10.939 -36.387 1.00 86.69 87 CYS A CA 1
ATOM 686 C C . CYS A 1 87 ? 30.275 -9.951 -35.332 1.00 86.69 87 CYS A C 1
ATOM 688 O O . CYS A 1 87 ? 31.065 -9.073 -35.658 1.00 86.69 87 CYS A O 1
ATOM 690 N N . ALA A 1 88 ? 29.803 -10.046 -34.085 1.00 78.06 88 ALA A N 1
ATOM 691 C CA . ALA A 1 88 ? 30.193 -9.220 -32.935 1.00 78.06 88 ALA A CA 1
ATOM 692 C C . ALA A 1 88 ? 29.975 -7.696 -33.062 1.00 78.06 88 ALA A C 1
ATOM 694 O O . ALA A 1 88 ? 30.268 -6.965 -32.115 1.00 78.06 88 ALA A O 1
ATOM 695 N N . SER A 1 89 ? 29.408 -7.203 -34.170 1.00 80.25 89 SER A N 1
ATOM 696 C CA . SER A 1 89 ? 29.116 -5.778 -34.363 1.00 80.25 89 SER A CA 1
ATOM 697 C C . SER A 1 89 ? 28.216 -5.229 -33.252 1.00 80.25 89 SER A C 1
ATOM 699 O O . SER A 1 89 ? 27.228 -5.865 -32.874 1.00 80.25 89 SER A O 1
ATOM 701 N N . ILE A 1 90 ? 28.558 -4.043 -32.745 1.00 68.88 90 ILE A N 1
ATOM 702 C CA . ILE A 1 90 ? 27.825 -3.341 -31.686 1.00 68.88 90 ILE A CA 1
ATOM 703 C C . ILE A 1 90 ? 26.678 -2.557 -32.328 1.00 68.88 90 ILE A C 1
ATOM 705 O O . ILE A 1 90 ? 26.907 -1.740 -33.216 1.00 68.88 90 ILE A O 1
ATOM 709 N N . LEU A 1 91 ? 25.447 -2.814 -31.888 1.00 67.12 91 LEU A N 1
ATOM 710 C CA . LEU A 1 91 ? 24.237 -2.235 -32.472 1.00 67.12 91 LEU A CA 1
ATOM 711 C C . LEU A 1 91 ? 23.446 -1.454 -31.416 1.00 67.12 91 LEU A C 1
ATOM 713 O O . LEU A 1 91 ? 23.272 -1.970 -30.308 1.00 67.12 91 LEU A O 1
ATOM 717 N N . PRO A 1 92 ? 22.938 -0.246 -31.726 1.00 64.19 92 PRO A N 1
ATOM 718 C CA . PRO A 1 92 ? 22.050 0.483 -30.828 1.00 64.19 92 PRO A CA 1
ATOM 719 C C . PRO A 1 92 ? 20.691 -0.222 -30.760 1.00 64.19 92 PRO A C 1
ATOM 721 O O . PRO A 1 92 ? 20.086 -0.525 -31.789 1.00 64.19 92 PRO A O 1
ATOM 724 N N . LEU A 1 93 ? 20.187 -0.479 -29.552 1.00 59.78 93 LEU A N 1
ATOM 725 C CA . LEU A 1 93 ? 18.815 -0.943 -29.370 1.00 59.78 93 LEU A CA 1
ATOM 726 C C . LEU A 1 93 ? 17.864 0.200 -29.720 1.00 59.78 93 LEU A C 1
ATOM 728 O O . LEU A 1 93 ? 17.732 1.172 -28.975 1.00 59.78 93 LEU A O 1
ATOM 732 N N . THR A 1 94 ? 17.197 0.078 -30.862 1.00 56.22 94 THR A N 1
ATOM 733 C CA . THR A 1 94 ? 16.036 0.902 -31.189 1.00 56.22 94 THR A CA 1
ATOM 734 C C . THR A 1 94 ? 14.839 0.366 -30.400 1.00 56.22 94 THR A C 1
ATOM 736 O O . THR A 1 94 ? 14.819 -0.799 -30.008 1.00 56.22 94 THR A O 1
ATOM 739 N N . GLY A 1 95 ? 13.827 1.190 -30.119 1.00 55.72 95 GLY A N 1
ATOM 740 C CA . GLY A 1 95 ? 12.637 0.782 -29.350 1.00 55.72 95 GLY A CA 1
ATOM 741 C C . GLY A 1 95 ? 11.766 -0.310 -30.000 1.00 55.72 95 GLY A C 1
ATOM 742 O O . GLY A 1 95 ? 10.633 -0.506 -29.571 1.00 55.72 95 GLY A O 1
ATOM 743 N N . TYR A 1 96 ? 12.269 -0.999 -31.029 1.00 57.88 96 TYR A N 1
ATOM 744 C CA . TYR A 1 96 ? 11.603 -2.059 -31.770 1.00 57.88 96 TYR A CA 1
ATOM 745 C C . TYR A 1 96 ? 12.124 -3.443 -31.348 1.00 57.88 96 TYR A C 1
ATOM 747 O O . TYR A 1 96 ? 13.316 -3.612 -31.092 1.00 57.88 96 TYR A O 1
ATOM 755 N N . PRO A 1 97 ? 11.254 -4.468 -31.304 1.00 61.50 97 PRO A N 1
ATOM 756 C CA . PRO A 1 97 ? 11.614 -5.803 -30.829 1.00 61.50 97 PRO A CA 1
ATOM 757 C C . PRO A 1 97 ? 12.453 -6.611 -31.827 1.00 61.50 97 PRO A C 1
ATOM 759 O O . PRO A 1 97 ? 12.892 -7.703 -31.486 1.00 61.50 97 PRO A O 1
ATOM 762 N N . ILE A 1 98 ? 12.684 -6.107 -33.042 1.00 65.31 98 ILE A N 1
ATOM 763 C CA . ILE A 1 98 ? 13.431 -6.787 -34.104 1.00 65.31 98 ILE A CA 1
ATOM 764 C C . ILE A 1 98 ? 14.582 -5.881 -34.528 1.00 65.31 98 ILE A C 1
ATOM 766 O O . ILE A 1 98 ? 14.359 -4.721 -34.871 1.00 65.31 98 ILE A O 1
ATOM 770 N N . TYR A 1 99 ? 15.801 -6.418 -34.539 1.00 72.25 99 TYR A N 1
ATOM 771 C CA . TYR A 1 99 ? 16.965 -5.732 -35.090 1.00 72.25 99 TYR A CA 1
ATOM 772 C C . TYR A 1 99 ? 17.563 -6.521 -36.250 1.00 72.25 99 TYR A C 1
ATOM 774 O O . TYR A 1 99 ? 17.629 -7.753 -36.219 1.00 72.25 99 TYR A O 1
ATOM 782 N N . ARG A 1 100 ? 18.015 -5.784 -37.269 1.00 79.62 100 ARG A N 1
ATOM 783 C CA . ARG A 1 100 ? 18.803 -6.292 -38.393 1.00 79.62 100 ARG A CA 1
ATOM 784 C C . ARG A 1 100 ? 20.238 -5.808 -38.232 1.00 79.62 100 ARG A C 1
ATOM 786 O O . ARG A 1 100 ? 20.478 -4.615 -38.059 1.00 79.62 100 ARG A O 1
ATOM 793 N N . CYS A 1 101 ? 21.193 -6.727 -38.262 1.00 81.25 101 CYS A N 1
ATOM 794 C CA . CYS A 1 101 ? 22.606 -6.382 -38.194 1.00 81.25 101 CYS A CA 1
ATOM 795 C C . CYS A 1 101 ? 23.102 -5.871 -39.552 1.00 81.25 101 CYS A C 1
ATOM 797 O O . CYS A 1 101 ? 23.060 -6.615 -40.524 1.00 81.25 101 CYS A O 1
ATOM 799 N N . GLY A 1 102 ? 23.646 -4.652 -39.604 1.00 79.44 102 GLY A N 1
ATOM 800 C CA . GLY A 1 102 ? 24.210 -4.088 -40.839 1.00 79.44 102 GLY A CA 1
ATOM 801 C C . GLY A 1 102 ? 25.504 -4.752 -41.334 1.00 79.44 102 GLY A C 1
ATOM 802 O O . GLY A 1 102 ? 25.903 -4.501 -42.461 1.00 79.44 102 GLY A O 1
ATOM 803 N N . GLY A 1 103 ? 26.165 -5.586 -40.518 1.00 83.19 103 GLY A N 1
ATOM 804 C CA . GLY A 1 103 ? 27.418 -6.257 -40.897 1.00 83.19 103 GLY A CA 1
ATOM 805 C C . GLY A 1 103 ? 27.250 -7.670 -41.466 1.00 83.19 103 GLY A C 1
ATOM 806 O O . GLY A 1 103 ? 28.050 -8.100 -42.285 1.00 83.19 103 GLY A O 1
ATOM 807 N N . CYS A 1 104 ? 26.231 -8.417 -41.032 1.00 86.94 104 CYS A N 1
ATOM 808 C CA . CYS A 1 104 ? 26.042 -9.823 -41.433 1.00 86.94 104 CYS A CA 1
ATOM 809 C C . CYS A 1 104 ? 24.601 -10.177 -41.825 1.00 86.94 104 CYS A C 1
ATOM 811 O O . CYS A 1 104 ? 24.273 -11.367 -41.930 1.00 86.94 104 CYS A O 1
ATOM 813 N N . ASP A 1 105 ? 23.745 -9.156 -41.936 1.00 81.38 105 ASP A N 1
ATOM 814 C CA . ASP A 1 105 ? 22.324 -9.213 -42.297 1.00 81.38 105 ASP A CA 1
ATOM 815 C C . ASP A 1 105 ? 21.443 -10.143 -41.452 1.00 81.38 105 ASP A C 1
ATOM 817 O O . ASP A 1 105 ? 20.287 -10.402 -41.784 1.00 81.38 105 ASP A O 1
ATOM 821 N N . SER A 1 106 ? 21.943 -10.618 -40.308 1.00 79.94 106 SER A N 1
ATOM 822 C CA . SER A 1 106 ? 21.130 -11.419 -39.394 1.00 79.94 106 SER A CA 1
ATOM 823 C C . SER A 1 106 ? 20.007 -10.582 -38.778 1.00 79.94 106 SER A C 1
ATOM 825 O O . SER A 1 106 ? 20.228 -9.456 -38.321 1.00 79.94 106 SER A O 1
ATOM 827 N N . TYR A 1 107 ? 18.803 -11.153 -38.746 1.00 74.56 107 TYR A N 1
ATOM 828 C CA . TYR A 1 107 ? 17.684 -10.639 -37.969 1.00 74.56 107 TYR A CA 1
ATOM 829 C C . TYR A 1 107 ? 17.640 -11.358 -36.620 1.00 74.56 107 TYR A C 1
ATOM 831 O O . TYR A 1 107 ? 17.840 -12.572 -36.540 1.00 74.56 107 TYR A O 1
ATOM 839 N N . LYS A 1 108 ? 17.373 -10.621 -35.544 1.00 67.44 108 LYS A N 1
ATOM 840 C CA . LYS A 1 108 ? 17.051 -11.215 -34.246 1.00 67.44 108 LYS A CA 1
ATOM 841 C C . LYS A 1 108 ? 15.962 -10.422 -33.551 1.00 67.44 108 LYS A C 1
ATOM 843 O O . LYS A 1 108 ? 15.954 -9.193 -33.556 1.00 67.44 108 LYS A O 1
ATOM 848 N N . THR A 1 109 ? 15.075 -11.156 -32.896 1.00 63.06 109 THR A N 1
ATOM 849 C CA . THR A 1 109 ? 14.137 -10.581 -31.941 1.00 63.06 109 THR A CA 1
ATOM 850 C C . THR A 1 109 ? 14.878 -10.386 -30.623 1.00 63.06 109 THR A C 1
ATOM 852 O O . THR A 1 109 ? 15.412 -11.349 -30.067 1.00 63.06 109 THR A O 1
ATOM 855 N N . VAL A 1 110 ? 14.946 -9.155 -30.117 1.00 63.00 110 VAL A N 1
ATOM 856 C CA . VAL A 1 110 ? 15.391 -8.924 -28.739 1.00 63.00 110 VAL A CA 1
ATOM 857 C C . VAL A 1 110 ? 14.282 -9.464 -27.853 1.00 63.00 110 VAL A C 1
ATOM 859 O O . VAL A 1 110 ? 13.221 -8.852 -27.743 1.00 63.00 110 VAL A O 1
ATOM 862 N N . GLN A 1 111 ? 14.496 -10.623 -27.235 1.00 53.75 111 GLN A N 1
ATOM 863 C CA . GLN A 1 111 ? 13.639 -11.032 -26.132 1.00 53.75 111 GLN A CA 1
ATOM 864 C C . GLN A 1 111 ? 13.832 -9.997 -25.020 1.00 53.75 111 GLN A C 1
ATOM 866 O O . GLN A 1 111 ? 14.886 -9.950 -24.385 1.00 53.75 111 GLN A O 1
ATOM 871 N N . GLN A 1 112 ? 12.847 -9.114 -24.823 1.00 55.44 112 GLN A N 1
ATOM 872 C CA . GLN A 1 112 ? 12.796 -8.313 -23.606 1.00 55.44 112 GLN A CA 1
ATOM 873 C C . GLN A 1 112 ? 12.781 -9.301 -22.441 1.00 55.44 112 GLN A C 1
ATOM 875 O O . GLN A 1 112 ? 11.972 -10.231 -22.423 1.00 55.44 112 GLN A O 1
ATOM 880 N N . LYS A 1 113 ? 13.736 -9.153 -21.517 1.00 52.16 113 LYS A N 1
ATOM 881 C CA . LYS A 1 113 ? 13.774 -9.931 -20.279 1.00 52.16 113 LYS A CA 1
ATOM 882 C C . LYS A 1 113 ? 12.418 -9.740 -19.603 1.00 52.16 113 LYS A C 1
ATOM 884 O O . LYS A 1 113 ? 12.170 -8.651 -19.102 1.00 52.16 113 LYS A O 1
ATOM 889 N N . LYS A 1 114 ? 11.558 -10.767 -19.632 1.00 55.59 114 LYS A N 1
ATOM 890 C CA . LYS A 1 114 ? 10.250 -10.740 -18.971 1.00 55.59 114 LYS A CA 1
ATOM 891 C C . LYS A 1 114 ? 10.472 -10.304 -17.527 1.00 55.59 114 LYS A C 1
ATOM 893 O O . LYS A 1 114 ? 11.218 -10.964 -16.800 1.00 55.59 114 LYS A O 1
ATOM 898 N N . SER A 1 115 ? 9.883 -9.184 -17.122 1.00 62.97 115 SER A N 1
ATOM 899 C CA . SER A 1 115 ? 9.745 -8.922 -15.699 1.00 62.97 115 SER A CA 1
ATOM 900 C C . SER A 1 115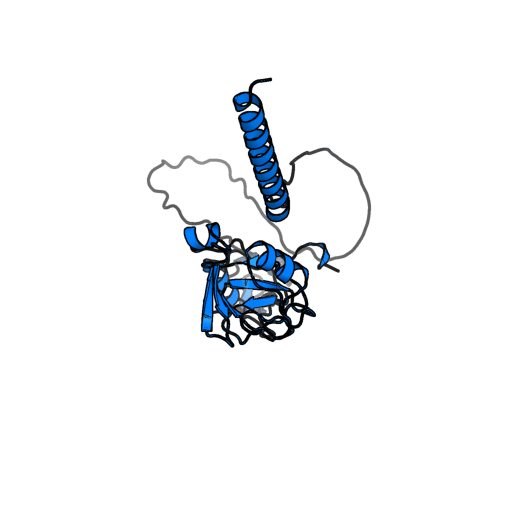 ? 8.805 -9.994 -15.144 1.00 62.97 115 SER A C 1
ATOM 902 O O . SER A 1 115 ? 7.650 -10.097 -15.545 1.00 62.97 115 SER A O 1
ATOM 904 N N . ASN A 1 116 ? 9.316 -10.856 -14.263 1.00 83.12 116 ASN A N 1
ATOM 905 C CA . ASN A 1 116 ? 8.500 -11.812 -13.507 1.00 83.12 116 ASN A CA 1
ATOM 906 C C . ASN A 1 116 ? 7.747 -11.067 -12.390 1.00 83.12 116 ASN A C 1
ATOM 908 O O . ASN A 1 116 ? 7.839 -11.435 -11.226 1.00 83.12 116 ASN A O 1
ATOM 912 N N . LEU A 1 117 ? 7.111 -9.945 -12.738 1.00 94.00 117 LEU A N 1
ATOM 913 C CA . LEU A 1 117 ? 6.422 -9.075 -11.805 1.00 94.00 117 LEU A CA 1
ATOM 914 C C . LEU A 1 117 ? 4.938 -9.401 -11.838 1.00 94.00 117 LEU A C 1
ATOM 916 O O . LEU A 1 117 ? 4.283 -9.238 -12.871 1.00 94.00 117 LEU A O 1
ATOM 920 N N . THR A 1 118 ? 4.413 -9.832 -10.703 1.00 97.00 118 THR A N 1
ATOM 921 C CA . THR A 1 118 ? 2.985 -10.043 -10.489 1.00 97.00 118 THR A CA 1
ATOM 922 C C . THR A 1 118 ? 2.505 -9.133 -9.369 1.00 97.00 118 THR A C 1
ATOM 924 O O . THR A 1 118 ? 3.232 -8.853 -8.418 1.00 97.00 118 THR A O 1
ATOM 927 N N . VAL A 1 119 ? 1.282 -8.628 -9.506 1.00 98.31 119 VAL A N 1
ATOM 928 C CA . VAL A 1 119 ? 0.589 -7.892 -8.448 1.00 98.31 119 VAL A CA 1
ATOM 929 C C . VAL A 1 119 ? -0.774 -8.525 -8.248 1.00 98.31 119 VAL A C 1
ATOM 931 O O . VAL A 1 119 ? -1.530 -8.670 -9.207 1.00 98.31 119 VAL A O 1
ATOM 934 N N . ASN A 1 120 ? -1.079 -8.921 -7.013 1.00 97.94 120 ASN A N 1
ATOM 935 C CA . ASN A 1 120 ? -2.325 -9.602 -6.653 1.00 97.94 120 ASN A CA 1
ATOM 936 C C . ASN A 1 120 ? -2.575 -10.853 -7.526 1.00 97.94 120 ASN A C 1
ATOM 938 O O . ASN A 1 120 ? -3.704 -11.136 -7.913 1.00 97.94 120 ASN A O 1
ATOM 942 N N . GLY A 1 121 ? -1.509 -11.581 -7.885 1.00 95.56 121 GLY A N 1
ATOM 943 C CA . GLY A 1 121 ? -1.565 -12.760 -8.760 1.00 95.56 121 GLY A CA 1
ATOM 944 C C . GLY A 1 121 ? -1.652 -12.467 -10.266 1.00 95.56 121 GLY A C 1
ATOM 945 O O . GLY A 1 121 ? -1.654 -13.400 -11.068 1.00 95.56 121 GLY A O 1
ATOM 946 N N . HIS A 1 122 ? -1.685 -11.196 -10.683 1.00 96.38 122 HIS A N 1
ATOM 947 C CA . HIS A 1 122 ? -1.755 -10.813 -12.094 1.00 96.38 122 HIS A CA 1
ATOM 948 C C . HIS A 1 122 ? -0.385 -10.392 -12.642 1.00 96.38 122 HIS A C 1
ATOM 950 O O . HIS A 1 122 ? 0.246 -9.504 -12.067 1.00 96.38 122 HIS A O 1
ATOM 956 N N . PRO A 1 123 ? 0.087 -10.971 -13.764 1.00 95.75 123 PRO A N 1
ATOM 957 C CA . PRO A 1 123 ? 1.346 -10.565 -14.380 1.00 95.75 123 PRO A CA 1
ATOM 958 C C . PRO A 1 123 ? 1.233 -9.157 -14.960 1.00 95.75 123 PRO A C 1
ATOM 960 O O . PRO A 1 123 ? 0.301 -8.854 -15.707 1.00 95.75 123 PRO A O 1
ATOM 963 N N . ILE A 1 124 ? 2.214 -8.309 -14.656 1.00 95.12 124 ILE A N 1
ATOM 964 C CA . ILE A 1 124 ? 2.245 -6.920 -15.106 1.00 95.12 124 ILE A CA 1
ATOM 965 C C . ILE A 1 124 ? 3.218 -6.793 -16.284 1.00 95.12 124 ILE A C 1
ATOM 967 O O . ILE A 1 124 ? 4.422 -6.975 -16.110 1.00 95.12 124 ILE A O 1
ATOM 971 N N . PRO A 1 125 ? 2.745 -6.444 -17.494 1.00 92.00 125 PRO A N 1
ATOM 972 C CA . PRO A 1 125 ? 3.625 -6.215 -18.634 1.00 92.00 125 PRO A CA 1
ATOM 973 C C . PRO A 1 125 ? 4.625 -5.083 -18.368 1.00 92.00 125 PRO A C 1
ATOM 975 O O . PRO A 1 125 ? 4.246 -4.052 -17.811 1.00 92.00 125 PRO A O 1
ATOM 978 N N . ASP A 1 126 ? 5.854 -5.198 -18.883 1.00 88.62 126 ASP A N 1
ATOM 979 C CA . ASP A 1 126 ? 6.928 -4.197 -18.725 1.00 88.62 126 ASP A CA 1
ATOM 980 C C . ASP A 1 126 ? 6.462 -2.756 -18.999 1.00 88.62 126 ASP A C 1
ATOM 982 O O . ASP A 1 126 ? 6.828 -1.815 -18.293 1.00 88.62 126 ASP A O 1
ATOM 986 N N . ARG A 1 127 ? 5.607 -2.567 -20.014 1.00 92.12 127 ARG A N 1
ATOM 987 C CA . ARG A 1 127 ? 5.034 -1.256 -20.353 1.00 92.12 127 ARG A CA 1
ATOM 988 C C . ARG A 1 127 ? 4.212 -0.662 -19.206 1.00 92.12 127 ARG A C 1
ATOM 990 O O . ARG A 1 127 ? 4.252 0.552 -19.020 1.00 92.12 127 ARG A O 1
ATOM 997 N N . LEU A 1 128 ? 3.444 -1.483 -18.490 1.00 95.56 128 LEU A N 1
ATOM 998 C CA . LEU A 1 128 ? 2.657 -1.054 -17.333 1.00 95.56 128 LEU A CA 1
ATOM 999 C C . LEU A 1 128 ? 3.556 -0.854 -16.111 1.00 95.56 128 LEU A C 1
ATOM 1001 O O . LEU A 1 128 ? 3.422 0.169 -15.451 1.00 95.56 128 LEU A O 1
ATOM 1005 N N . VAL A 1 129 ? 4.564 -1.709 -15.897 1.00 95.62 129 VAL A N 1
ATOM 1006 C CA . VAL A 1 129 ? 5.580 -1.484 -14.849 1.00 95.62 129 VAL A CA 1
ATOM 1007 C C . VAL A 1 129 ? 6.226 -0.103 -15.008 1.00 95.62 129 VAL A C 1
ATOM 1009 O O . VAL A 1 129 ? 6.277 0.670 -14.057 1.00 95.62 129 VAL A O 1
ATOM 1012 N N . LYS A 1 130 ? 6.626 0.281 -16.229 1.00 94.69 130 LYS A N 1
ATOM 1013 C CA . LYS A 1 130 ? 7.204 1.612 -16.504 1.00 94.69 130 LYS A CA 1
ATOM 1014 C C . LYS A 1 130 ? 6.252 2.783 -16.284 1.00 94.69 130 LYS A C 1
ATOM 1016 O O . LYS A 1 130 ? 6.719 3.903 -16.084 1.00 94.69 130 LYS A O 1
ATOM 1021 N N . LYS A 1 131 ? 4.938 2.573 -16.355 1.00 97.25 131 LYS A N 1
ATOM 1022 C CA . LYS A 1 131 ? 3.966 3.610 -15.992 1.00 97.25 131 LYS A CA 1
ATOM 1023 C C . LYS A 1 131 ? 3.797 3.688 -14.477 1.00 97.25 131 LYS A C 1
ATOM 1025 O O . LYS A 1 131 ? 3.902 4.788 -13.944 1.00 97.25 131 LYS A O 1
ATOM 1030 N N . ALA A 1 132 ? 3.651 2.543 -13.812 1.00 97.75 132 ALA A N 1
ATOM 1031 C CA . ALA A 1 132 ? 3.557 2.452 -12.359 1.00 97.75 132 ALA A CA 1
ATOM 1032 C C . ALA A 1 132 ? 4.782 3.076 -11.672 1.00 97.75 132 ALA A C 1
ATOM 1034 O O . ALA A 1 132 ? 4.624 3.874 -10.754 1.00 97.75 132 ALA A O 1
ATOM 1035 N N . GLU A 1 133 ? 5.997 2.816 -12.173 1.00 97.62 133 GLU A N 1
ATOM 1036 C CA . GLU A 1 133 ? 7.258 3.367 -11.645 1.00 97.62 133 GLU A CA 1
ATOM 1037 C C . GLU A 1 133 ? 7.279 4.905 -11.574 1.00 97.62 133 GLU A C 1
ATOM 1039 O O . GLU A 1 133 ? 7.941 5.475 -10.707 1.00 97.62 133 GLU A O 1
ATOM 1044 N N . LYS A 1 134 ? 6.530 5.604 -12.442 1.00 97.44 134 LYS A N 1
ATOM 1045 C CA . LYS A 1 134 ? 6.435 7.076 -12.412 1.00 97.44 134 LYS A CA 1
ATOM 1046 C C . LYS A 1 134 ? 5.762 7.598 -11.144 1.00 97.44 134 LYS A C 1
ATOM 1048 O O . LYS A 1 134 ? 5.970 8.753 -10.783 1.00 97.44 134 LYS A O 1
ATOM 1053 N N . VAL A 1 135 ? 4.953 6.767 -10.492 1.00 97.88 135 VAL A N 1
ATOM 1054 C CA . VAL A 1 135 ? 4.205 7.106 -9.277 1.00 97.88 135 VAL A CA 1
ATOM 1055 C C . VAL A 1 135 ? 4.739 6.325 -8.081 1.00 97.88 135 VAL A C 1
ATOM 1057 O O . VAL A 1 135 ? 4.926 6.901 -7.018 1.00 97.88 135 VAL A O 1
ATOM 1060 N N . ALA A 1 136 ? 5.025 5.036 -8.242 1.00 97.62 136 ALA A N 1
ATOM 1061 C CA . ALA A 1 136 ? 5.495 4.157 -7.178 1.00 97.62 136 ALA A CA 1
ATOM 1062 C C . ALA A 1 136 ? 6.971 4.350 -6.813 1.00 97.62 136 ALA A C 1
ATOM 1064 O O . ALA A 1 136 ? 7.354 3.968 -5.712 1.00 97.62 136 ALA A O 1
ATOM 1065 N N . GLY A 1 137 ? 7.791 4.892 -7.719 1.00 97.50 137 GLY A N 1
ATOM 1066 C CA . GLY A 1 137 ? 9.248 4.748 -7.681 1.00 97.50 137 GLY A CA 1
ATOM 1067 C C . GLY A 1 137 ? 9.708 3.414 -8.301 1.00 97.50 137 GLY A C 1
ATOM 1068 O O . GLY A 1 137 ? 8.886 2.679 -8.845 1.00 97.50 137 GLY A O 1
ATOM 1069 N N . PRO A 1 138 ? 11.011 3.074 -8.255 1.00 96.00 138 PRO A N 1
ATOM 1070 C CA . PRO A 1 138 ? 11.550 1.861 -8.884 1.00 96.00 138 PRO A CA 1
ATOM 1071 C C . PRO A 1 138 ? 10.919 0.569 -8.348 1.00 96.00 138 PRO A C 1
ATOM 1073 O O . PRO A 1 138 ? 10.847 0.377 -7.137 1.00 96.00 138 PRO A O 1
ATOM 1076 N N . ILE A 1 139 ? 10.515 -0.347 -9.229 1.00 96.25 139 ILE A N 1
ATOM 1077 C CA . ILE A 1 139 ? 9.831 -1.589 -8.838 1.00 96.25 139 ILE A CA 1
ATOM 1078 C C . ILE A 1 139 ? 10.704 -2.775 -9.239 1.00 96.25 139 ILE A C 1
ATOM 1080 O O . ILE A 1 139 ? 11.010 -2.970 -10.417 1.00 96.25 139 ILE A O 1
ATOM 1084 N N . GLN A 1 140 ? 11.153 -3.554 -8.257 1.00 93.50 140 GLN A N 1
ATOM 1085 C CA . GLN A 1 140 ? 11.899 -4.778 -8.528 1.00 93.50 140 GLN A CA 1
ATOM 1086 C C . GLN A 1 140 ? 10.957 -5.887 -9.020 1.00 93.50 140 GLN A C 1
ATOM 1088 O O . GLN A 1 140 ? 9.818 -5.942 -8.584 1.00 93.50 140 GLN A O 1
ATOM 1093 N N . PRO A 1 141 ? 11.383 -6.787 -9.921 1.00 92.50 141 PRO A N 1
ATOM 1094 C CA . PRO A 1 141 ? 10.558 -7.934 -10.296 1.00 92.50 141 PRO A CA 1
ATOM 1095 C C . PRO A 1 141 ? 10.340 -8.881 -9.109 1.00 92.50 141 PRO A C 1
ATOM 1097 O O . PRO A 1 141 ? 11.314 -9.397 -8.562 1.00 92.50 141 PRO A O 1
ATOM 1100 N N . TRP A 1 142 ? 9.080 -9.113 -8.736 1.00 94.12 142 TRP A N 1
ATOM 1101 C CA . TRP A 1 142 ? 8.675 -10.067 -7.701 1.00 94.12 142 TRP A CA 1
ATOM 1102 C C . TRP A 1 142 ? 7.171 -10.371 -7.778 1.00 94.12 142 TRP A C 1
ATOM 1104 O O . TRP A 1 142 ? 6.446 -9.736 -8.545 1.00 94.12 142 TRP A O 1
ATOM 1114 N N . ASP A 1 143 ? 6.708 -11.290 -6.930 1.00 95.38 143 ASP A N 1
ATOM 1115 C CA . ASP A 1 143 ? 5.290 -11.541 -6.681 1.00 95.38 143 ASP A CA 1
ATOM 1116 C C . ASP A 1 143 ? 4.764 -10.726 -5.492 1.00 95.38 143 ASP A C 1
ATOM 1118 O O . ASP A 1 143 ? 5.007 -11.049 -4.324 1.00 95.38 143 ASP A O 1
ATOM 1122 N N . TYR A 1 144 ? 4.079 -9.624 -5.790 1.00 97.69 144 TYR A N 1
ATOM 1123 C CA . TYR A 1 144 ? 3.581 -8.676 -4.801 1.00 97.69 144 TYR A CA 1
ATOM 1124 C C . TYR A 1 144 ? 2.075 -8.782 -4.587 1.00 97.69 144 TYR A C 1
ATOM 1126 O O . TYR A 1 144 ? 1.313 -9.102 -5.498 1.00 97.69 144 TYR A O 1
ATOM 1134 N N . TRP A 1 145 ? 1.629 -8.363 -3.407 1.00 98.38 145 TRP A N 1
ATOM 1135 C CA . TRP A 1 145 ? 0.280 -7.840 -3.227 1.00 98.38 145 TRP A CA 1
ATOM 1136 C C . TRP A 1 145 ? 0.312 -6.321 -3.090 1.00 98.38 145 TRP A C 1
ATOM 1138 O O . TRP A 1 145 ? 1.288 -5.741 -2.602 1.00 98.38 145 TRP A O 1
ATOM 1148 N N . TYR A 1 146 ? -0.770 -5.683 -3.520 1.00 98.69 146 TYR A N 1
ATOM 1149 C CA . TYR A 1 146 ? -0.965 -4.244 -3.433 1.00 98.69 146 TYR A CA 1
ATOM 1150 C C . TYR A 1 146 ? -2.406 -3.926 -3.041 1.00 98.69 146 TYR A C 1
ATOM 1152 O O . TYR A 1 146 ? -3.362 -4.386 -3.668 1.00 98.69 146 TYR A O 1
ATOM 1160 N N . ASP A 1 147 ? -2.542 -3.100 -2.014 1.00 98.50 147 ASP A N 1
ATOM 1161 C CA . ASP A 1 147 ? -3.799 -2.514 -1.582 1.00 98.50 147 ASP A CA 1
ATOM 1162 C C . ASP A 1 147 ? -4.063 -1.241 -2.391 1.00 98.50 147 ASP A C 1
ATOM 1164 O O . ASP A 1 147 ? -3.446 -0.197 -2.165 1.00 98.50 147 ASP A O 1
ATOM 1168 N N . PHE A 1 148 ? -5.010 -1.317 -3.325 1.00 98.44 148 PHE A N 1
ATOM 1169 C CA . PHE A 1 148 ? -5.355 -0.201 -4.205 1.00 98.44 148 PHE A CA 1
ATOM 1170 C C . PHE A 1 148 ? -5.851 1.044 -3.453 1.00 98.44 148 PHE A C 1
ATOM 1172 O O . PHE A 1 148 ? -5.659 2.163 -3.932 1.00 98.44 148 PHE A O 1
ATOM 1179 N N . ARG A 1 149 ? -6.471 0.872 -2.279 1.00 98.06 149 ARG A N 1
ATOM 1180 C CA . ARG A 1 149 ? -7.103 1.957 -1.517 1.00 98.06 149 ARG A CA 1
ATOM 1181 C C . ARG A 1 149 ? -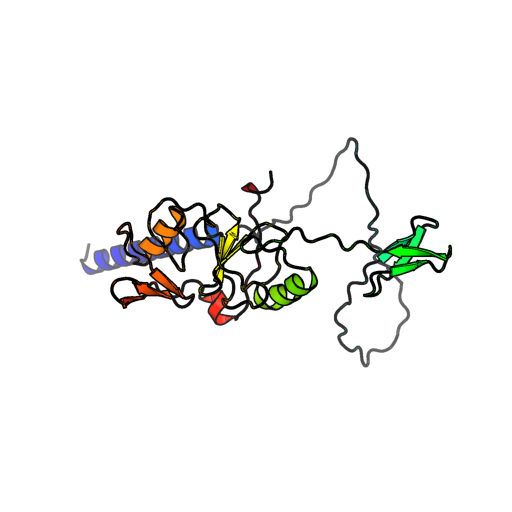6.112 2.692 -0.627 1.00 98.06 149 ARG A C 1
ATOM 1183 O O . ARG A 1 149 ? -6.120 3.921 -0.588 1.00 98.06 149 ARG A O 1
ATOM 1190 N N . ALA A 1 150 ? -5.286 1.956 0.109 1.00 97.94 150 ALA A N 1
ATOM 1191 C CA . ALA A 1 150 ? -4.361 2.545 1.078 1.00 97.94 150 ALA A CA 1
ATOM 1192 C C . ALA A 1 150 ? -2.914 2.620 0.583 1.00 97.94 150 ALA A C 1
ATOM 1194 O O . ALA A 1 150 ? -2.103 3.329 1.177 1.00 97.94 150 ALA A O 1
ATOM 1195 N N . GLY A 1 151 ? -2.584 1.913 -0.498 1.00 98.25 151 GLY A N 1
ATOM 1196 C CA . GLY A 1 151 ? -1.247 1.896 -1.074 1.00 98.25 151 GLY A CA 1
ATOM 1197 C C . GLY A 1 151 ? -0.258 0.982 -0.347 1.00 98.25 151 GLY A C 1
ATOM 1198 O O . GLY A 1 151 ? 0.937 1.019 -0.652 1.00 98.25 151 GLY A O 1
ATOM 1199 N N . PHE A 1 152 ? -0.720 0.171 0.613 1.00 98.44 152 PHE A N 1
ATOM 1200 C CA . PHE A 1 152 ? 0.109 -0.868 1.222 1.00 98.44 152 PHE A CA 1
ATOM 1201 C C . PHE A 1 152 ? 0.584 -1.855 0.163 1.00 98.44 152 PHE A C 1
ATOM 1203 O O . PHE A 1 152 ? -0.163 -2.222 -0.743 1.00 98.44 152 PHE A O 1
ATOM 1210 N N . TRP A 1 153 ? 1.815 -2.324 0.311 1.00 98.56 153 TRP A N 1
ATOM 1211 C CA . TRP A 1 153 ? 2.334 -3.400 -0.516 1.00 98.56 153 TRP A CA 1
ATOM 1212 C C . TRP A 1 153 ? 3.236 -4.329 0.290 1.00 98.56 153 TRP A C 1
ATOM 1214 O O . TRP A 1 153 ? 3.827 -3.946 1.307 1.00 98.56 153 TRP A O 1
ATOM 1224 N N . GLY A 1 154 ? 3.361 -5.557 -0.193 1.00 97.62 154 GLY A N 1
ATOM 1225 C CA . GLY A 1 154 ? 4.233 -6.583 0.359 1.00 97.62 154 GLY A CA 1
ATOM 1226 C C . GLY A 1 154 ? 4.440 -7.701 -0.651 1.00 97.62 154 GLY A C 1
ATOM 1227 O O . GLY A 1 154 ? 3.901 -7.660 -1.755 1.00 97.62 154 GLY A O 1
ATOM 1228 N N . VAL A 1 155 ? 5.247 -8.692 -0.290 1.00 95.94 155 VAL A N 1
ATOM 1229 C CA . VAL A 1 155 ? 5.366 -9.920 -1.090 1.00 95.94 155 VAL A CA 1
ATOM 1230 C C . VAL A 1 155 ? 4.166 -10.825 -0.824 1.00 95.94 155 VAL A C 1
ATOM 1232 O O . VAL A 1 155 ? 3.657 -10.838 0.299 1.00 95.94 155 VAL A O 1
ATOM 1235 N N . MET A 1 156 ? 3.717 -11.586 -1.821 1.00 95.62 156 MET A N 1
ATOM 1236 C CA . MET A 1 156 ? 2.646 -12.571 -1.643 1.00 95.62 156 MET A CA 1
ATOM 1237 C C . MET A 1 156 ? 2.962 -13.537 -0.491 1.00 95.62 156 MET A C 1
ATOM 1239 O O . MET A 1 156 ? 4.071 -14.054 -0.374 1.00 95.62 156 MET A O 1
ATOM 1243 N N . GLY A 1 157 ? 1.984 -13.736 0.394 1.00 94.31 157 GLY A N 1
ATOM 1244 C CA . GLY A 1 157 ? 2.103 -14.514 1.630 1.00 94.31 157 GLY A CA 1
ATOM 1245 C C . GLY A 1 157 ? 2.855 -13.814 2.771 1.00 94.31 157 GLY A C 1
ATOM 1246 O O . GLY A 1 157 ? 3.031 -14.414 3.827 1.00 94.31 157 GLY A O 1
ATOM 1247 N N . GLY A 1 158 ? 3.307 -12.569 2.589 1.00 93.44 158 GLY A N 1
ATOM 1248 C CA . GLY A 1 158 ? 4.115 -11.834 3.563 1.00 93.44 158 GLY A CA 1
ATOM 1249 C C . GLY A 1 158 ? 3.461 -10.554 4.087 1.00 93.44 158 GLY A C 1
ATOM 1250 O O . GLY A 1 158 ? 2.583 -9.966 3.459 1.00 93.44 158 GLY A O 1
ATOM 1251 N N . ARG A 1 159 ? 3.948 -10.084 5.241 1.00 95.12 159 ARG A N 1
ATOM 1252 C CA . ARG A 1 159 ? 3.538 -8.816 5.872 1.00 95.12 159 ARG A CA 1
ATOM 1253 C C . ARG A 1 159 ? 3.753 -7.589 4.972 1.00 95.12 159 ARG A C 1
ATOM 1255 O O . ARG A 1 159 ? 4.509 -7.651 3.998 1.00 95.12 159 ARG A O 1
ATOM 1262 N N . ALA A 1 160 ? 3.186 -6.446 5.359 1.00 97.12 160 ALA A N 1
ATOM 1263 C CA . ALA A 1 160 ? 3.439 -5.184 4.668 1.00 97.12 160 ALA A CA 1
ATOM 1264 C C . ALA A 1 160 ? 4.932 -4.799 4.718 1.00 97.12 160 ALA A C 1
ATOM 1266 O O . ALA A 1 160 ? 5.586 -4.874 5.763 1.00 97.12 160 ALA A O 1
ATOM 1267 N N . LEU A 1 161 ? 5.473 -4.377 3.575 1.00 96.62 161 LEU A N 1
ATOM 1268 C CA . LEU A 1 161 ? 6.850 -3.891 3.434 1.00 96.62 161 LEU A CA 1
ATOM 1269 C C . LEU A 1 161 ? 6.922 -2.372 3.283 1.00 96.62 161 LEU A C 1
ATOM 1271 O O . LEU A 1 161 ? 7.954 -1.774 3.582 1.00 96.62 161 LEU A O 1
ATOM 1275 N N . GLY A 1 162 ? 5.830 -1.738 2.864 1.00 96.75 162 GLY A N 1
ATOM 1276 C CA . GLY A 1 162 ? 5.759 -0.292 2.772 1.00 96.75 162 GLY A CA 1
ATOM 1277 C C . GLY A 1 162 ? 4.412 0.207 2.279 1.00 96.75 162 GLY A C 1
ATOM 1278 O O . GLY A 1 162 ? 3.453 -0.550 2.125 1.00 96.75 162 GLY A O 1
ATOM 1279 N N . ILE A 1 163 ? 4.372 1.513 2.035 1.00 98.25 163 ILE A N 1
ATOM 1280 C CA . ILE A 1 163 ? 3.247 2.217 1.428 1.00 98.25 163 ILE A CA 1
ATOM 1281 C C . ILE A 1 163 ? 3.797 3.011 0.240 1.00 98.25 163 ILE A C 1
ATOM 1283 O O . ILE A 1 163 ? 4.784 3.736 0.379 1.00 98.25 163 ILE A O 1
ATOM 1287 N N . ILE A 1 164 ? 3.168 2.865 -0.920 1.00 98.50 164 ILE A N 1
ATOM 1288 C CA . ILE A 1 164 ? 3.338 3.724 -2.102 1.00 98.50 164 ILE A CA 1
ATOM 1289 C C . ILE A 1 164 ? 2.018 4.475 -2.340 1.00 98.50 164 ILE A C 1
ATOM 1291 O O . ILE A 1 164 ? 1.045 4.195 -1.640 1.00 98.50 164 ILE A O 1
ATOM 1295 N N . PRO A 1 165 ? 1.938 5.455 -3.261 1.00 98.38 165 PRO A N 1
ATOM 1296 C CA . PRO A 1 165 ? 0.683 6.159 -3.487 1.00 98.38 165 PRO A CA 1
ATOM 1297 C C . PRO A 1 165 ? -0.466 5.179 -3.777 1.00 98.38 165 PRO A C 1
ATOM 1299 O O . PRO A 1 165 ? -0.238 4.199 -4.492 1.00 98.38 165 PRO A O 1
ATOM 1302 N N . PRO A 1 166 ? -1.672 5.406 -3.228 1.00 98.25 166 PRO A N 1
ATOM 1303 C CA . PRO A 1 166 ? -2.852 4.623 -3.573 1.00 98.25 166 PRO A CA 1
ATOM 1304 C C . PRO A 1 166 ? -3.286 4.910 -5.016 1.00 98.25 166 PRO A C 1
ATOM 1306 O O . PRO A 1 166 ? -2.831 5.872 -5.641 1.00 98.25 166 PRO A O 1
ATOM 1309 N N . PHE A 1 167 ? -4.208 4.098 -5.527 1.00 98.00 167 PHE A N 1
ATOM 1310 C CA . PHE A 1 167 ? -4.842 4.287 -6.832 1.00 98.00 167 PHE A CA 1
ATOM 1311 C C . PHE A 1 167 ? -3.887 4.223 -8.038 1.00 98.00 167 PHE A C 1
ATOM 1313 O O . PHE A 1 167 ? -4.114 4.877 -9.059 1.00 98.00 167 PHE A O 1
ATOM 1320 N N . ILE A 1 168 ? -2.820 3.420 -7.957 1.00 98.12 168 ILE A N 1
ATOM 1321 C CA . ILE A 1 168 ? -1.978 3.128 -9.125 1.00 98.12 168 ILE A CA 1
ATOM 1322 C C . ILE A 1 168 ? -2.785 2.264 -10.094 1.00 98.12 168 ILE A C 1
ATOM 1324 O O . ILE A 1 168 ? -3.026 1.084 -9.844 1.00 98.12 168 ILE A O 1
ATOM 1328 N N . GLN A 1 169 ? -3.211 2.860 -11.208 1.00 98.25 169 GLN A N 1
ATOM 1329 C CA . GLN A 1 169 ? -4.131 2.230 -12.156 1.00 98.25 169 GLN A CA 1
ATOM 1330 C C . GLN A 1 169 ? -3.576 0.931 -12.748 1.00 98.25 169 GLN A C 1
ATOM 1332 O O . GLN A 1 169 ? -4.329 -0.007 -12.999 1.00 98.25 169 GLN A O 1
ATOM 1337 N N . GLU A 1 170 ? -2.261 0.851 -12.947 1.00 97.88 170 GLU A N 1
ATOM 1338 C CA . GLU A 1 170 ? -1.591 -0.353 -13.437 1.00 97.88 170 GLU A CA 1
ATOM 1339 C C . GLU A 1 170 ? -1.657 -1.537 -12.465 1.00 97.88 170 GLU A C 1
ATOM 1341 O O . GLU A 1 170 ? -1.408 -2.662 -12.887 1.00 97.88 170 GLU A O 1
ATOM 1346 N N . PHE A 1 171 ? -1.998 -1.296 -11.196 1.00 97.94 171 PHE A N 1
ATOM 1347 C CA . PHE A 1 171 ? -2.112 -2.298 -10.134 1.00 97.94 171 PHE A CA 1
ATOM 1348 C C . PHE A 1 171 ? -3.554 -2.503 -9.655 1.00 97.94 171 PHE A C 1
ATOM 1350 O O . PHE A 1 171 ? -3.775 -3.089 -8.597 1.00 97.94 171 PHE A O 1
ATOM 1357 N N . ASN A 1 172 ? -4.545 -2.025 -10.412 1.00 97.81 172 ASN A N 1
ATOM 1358 C CA . ASN A 1 172 ? -5.957 -2.134 -10.054 1.00 97.81 172 ASN A CA 1
ATOM 1359 C C . ASN A 1 172 ? -6.504 -3.549 -10.309 1.00 97.81 172 ASN A C 1
ATOM 1361 O O . ASN A 1 172 ? -7.267 -3.791 -11.245 1.00 97.81 172 ASN A O 1
ATOM 1365 N N . TYR A 1 173 ? -6.072 -4.485 -9.470 1.00 97.31 173 TYR A N 1
ATOM 1366 C CA . TYR A 1 173 ? -6.525 -5.868 -9.436 1.00 97.31 173 TYR A CA 1
ATOM 1367 C C . TYR A 1 173 ? -7.085 -6.187 -8.047 1.00 97.31 173 TYR A C 1
ATOM 1369 O O . TYR A 1 173 ? -6.524 -5.698 -7.060 1.00 97.31 173 TYR A O 1
ATOM 1377 N N . PRO A 1 174 ? -8.144 -7.011 -7.934 1.00 96.88 174 PRO A N 1
ATOM 1378 C CA . PRO A 1 174 ? -8.699 -7.403 -6.641 1.00 96.88 174 PRO A CA 1
ATOM 1379 C C . PRO A 1 174 ? -7.626 -7.985 -5.715 1.00 96.88 174 PRO A C 1
ATOM 1381 O O . PRO A 1 174 ? -6.916 -8.914 -6.094 1.00 96.88 174 PRO A O 1
ATOM 1384 N N . MET A 1 175 ? -7.503 -7.436 -4.506 1.00 97.25 175 MET A N 1
ATOM 1385 C CA . MET A 1 175 ? -6.534 -7.912 -3.520 1.00 97.25 175 MET A CA 1
ATOM 1386 C C . MET A 1 175 ? -7.051 -9.203 -2.856 1.00 97.25 175 MET A C 1
ATOM 1388 O O . MET A 1 175 ? -8.142 -9.182 -2.283 1.00 97.25 175 MET A O 1
ATOM 1392 N N . PRO A 1 176 ? -6.309 -10.328 -2.904 1.00 95.75 176 PRO A N 1
ATOM 1393 C CA . PRO A 1 176 ? -6.735 -11.569 -2.261 1.00 95.75 176 PRO A CA 1
ATOM 1394 C C . PRO A 1 176 ? -6.730 -11.457 -0.733 1.00 95.75 176 PRO A C 1
ATOM 1396 O O . PRO A 1 176 ? -5.798 -10.906 -0.153 1.00 95.75 176 PRO A O 1
ATOM 1399 N N . ALA A 1 177 ? -7.703 -12.074 -0.059 1.00 93.62 177 ALA A N 1
ATOM 1400 C CA . ALA A 1 177 ? -7.816 -11.968 1.399 1.00 93.62 177 ALA A CA 1
ATOM 1401 C C . ALA A 1 177 ? -6.614 -12.548 2.170 1.00 93.62 177 ALA A C 1
ATOM 1403 O O . ALA A 1 177 ? -6.213 -12.024 3.205 1.00 93.62 177 ALA A O 1
ATOM 1404 N N . HIS A 1 178 ? -5.999 -13.608 1.644 1.00 93.62 178 HIS A N 1
ATOM 1405 C CA . HIS A 1 178 ? -4.862 -14.303 2.256 1.00 93.62 178 HIS A CA 1
ATOM 1406 C C . HIS A 1 178 ? -3.501 -13.823 1.717 1.00 93.62 178 HIS A C 1
ATOM 1408 O O . HIS A 1 178 ? -2.481 -14.481 1.922 1.00 93.62 178 HIS A O 1
ATOM 1414 N N . CYS A 1 179 ? -3.453 -12.683 1.018 1.00 95.81 179 CYS A N 1
ATOM 1415 C CA . CYS A 1 179 ? -2.235 -12.227 0.352 1.00 95.81 179 CYS A CA 1
ATOM 1416 C C . CYS A 1 179 ? -1.113 -11.827 1.320 1.00 95.81 179 CYS A C 1
ATOM 1418 O O . CYS A 1 179 ? 0.048 -11.876 0.930 1.00 95.81 179 CYS A O 1
ATOM 1420 N N . SER A 1 180 ? -1.428 -11.458 2.567 1.00 94.50 180 SER A N 1
ATOM 1421 C CA . SER A 1 180 ? -0.444 -10.955 3.535 1.00 94.50 180 SER A CA 1
ATOM 1422 C C . SER A 1 180 ? 0.048 -11.967 4.573 1.00 94.50 180 SER A C 1
ATOM 1424 O O . SER A 1 180 ? 0.710 -11.575 5.533 1.00 94.50 180 SER A O 1
ATOM 1426 N N . GLY A 1 181 ? -0.277 -13.257 4.425 1.00 93.19 181 GLY A N 1
ATOM 1427 C CA . GLY A 1 181 ? 0.088 -14.274 5.423 1.00 93.19 181 GLY A CA 1
ATOM 1428 C C . GLY A 1 181 ? -0.550 -14.014 6.793 1.00 93.19 181 GLY A C 1
ATOM 1429 O O . GLY A 1 181 ? 0.082 -14.222 7.828 1.00 93.19 181 GLY A O 1
ATOM 1430 N N . GLY A 1 182 ? -1.768 -13.465 6.791 1.00 92.75 182 GLY A N 1
ATOM 1431 C CA . GLY A 1 182 ? -2.528 -13.165 7.998 1.00 92.75 182 GLY A CA 1
ATOM 1432 C C . GLY A 1 182 ? -3.023 -14.417 8.718 1.00 92.75 182 GLY A C 1
ATOM 1433 O O . GLY A 1 182 ? -3.233 -15.459 8.103 1.00 92.75 182 GLY A O 1
ATOM 1434 N N . ASN A 1 183 ? -3.177 -14.298 10.034 1.00 94.56 183 ASN A N 1
ATOM 1435 C CA . ASN A 1 183 ? -3.700 -15.349 10.916 1.00 94.56 183 ASN A CA 1
ATOM 1436 C C . ASN A 1 183 ? -4.383 -14.778 12.176 1.00 94.56 183 ASN A C 1
ATOM 1438 O O . ASN A 1 183 ? -4.509 -15.454 13.201 1.00 94.56 183 ASN A O 1
ATOM 1442 N N . THR A 1 184 ? -4.766 -13.504 12.132 1.00 96.69 184 THR A N 1
ATOM 1443 C CA . THR A 1 184 ? -5.282 -12.751 13.282 1.00 96.69 184 THR A CA 1
ATOM 1444 C C . THR A 1 184 ? -6.807 -12.826 13.389 1.00 96.69 184 THR A C 1
ATOM 1446 O O . THR A 1 184 ? -7.371 -12.679 14.476 1.00 96.69 184 THR A O 1
ATOM 1449 N N . GLY A 1 185 ? -7.497 -13.113 12.284 1.00 96.56 185 GLY A N 1
ATOM 1450 C CA . GLY A 1 185 ? -8.943 -12.968 12.142 1.00 96.56 185 GLY A CA 1
ATOM 1451 C C . GLY A 1 185 ? -9.409 -11.512 12.085 1.00 96.56 185 GLY A C 1
ATOM 1452 O O . GLY A 1 185 ? -10.583 -11.261 12.340 1.00 96.56 185 GLY A O 1
ATOM 1453 N N . ILE A 1 186 ? -8.512 -10.560 11.811 1.00 97.81 186 ILE A N 1
ATOM 1454 C CA . ILE A 1 186 ? -8.826 -9.132 11.663 1.00 97.81 186 ILE A CA 1
ATOM 1455 C C . ILE A 1 186 ? -8.477 -8.710 10.245 1.00 97.81 186 ILE A C 1
ATOM 1457 O O . ILE A 1 186 ? -7.372 -8.983 9.769 1.00 97.81 186 ILE A O 1
ATOM 1461 N N . PHE A 1 187 ? -9.407 -8.028 9.584 1.00 98.25 187 PHE A N 1
ATOM 1462 C CA . PHE A 1 187 ? -9.280 -7.687 8.174 1.00 98.25 187 PHE A CA 1
ATOM 1463 C C . PHE A 1 187 ? -9.151 -6.186 7.962 1.00 98.25 187 PHE A C 1
ATOM 1465 O O . PHE A 1 187 ? -9.779 -5.380 8.646 1.00 98.25 187 PHE A O 1
ATOM 1472 N N . VAL A 1 188 ? -8.340 -5.817 6.978 1.00 97.94 188 VAL A N 1
ATOM 1473 C CA . VAL A 1 188 ? -8.174 -4.442 6.519 1.00 97.94 188 VAL A CA 1
ATOM 1474 C C . VAL A 1 188 ? -8.257 -4.419 5.002 1.00 97.94 188 VAL A C 1
ATOM 1476 O O . VAL A 1 188 ? -7.495 -5.119 4.339 1.00 97.94 188 VAL A O 1
ATOM 1479 N N . ASN A 1 189 ? -9.171 -3.626 4.441 1.00 97.88 189 ASN A N 1
ATOM 1480 C CA . ASN A 1 189 ? -9.387 -3.517 2.992 1.00 97.88 189 ASN A CA 1
ATOM 1481 C C . ASN A 1 189 ? -9.534 -4.889 2.298 1.00 97.88 189 ASN A C 1
ATOM 1483 O O . ASN A 1 189 ? -9.094 -5.079 1.166 1.00 97.88 189 ASN A O 1
ATOM 1487 N N . GLY A 1 190 ? -10.115 -5.864 3.000 1.00 95.94 190 GLY A N 1
ATOM 1488 C CA . GLY A 1 190 ? -10.321 -7.227 2.512 1.00 95.94 190 GLY A CA 1
ATOM 1489 C C . GLY A 1 190 ? -9.170 -8.215 2.738 1.00 95.94 190 GLY A C 1
ATOM 1490 O O . GLY A 1 190 ? -9.398 -9.402 2.528 1.00 95.94 190 GLY A O 1
ATOM 1491 N N . ARG A 1 191 ? -7.975 -7.797 3.200 1.00 97.31 191 ARG A N 1
ATOM 1492 C CA . ARG A 1 191 ? -6.882 -8.727 3.571 1.00 97.31 191 ARG A CA 1
ATOM 1493 C C . ARG A 1 191 ? -6.871 -9.030 5.061 1.00 97.31 191 ARG A C 1
ATOM 1495 O O . ARG A 1 191 ? -7.063 -8.128 5.873 1.00 97.31 191 ARG A O 1
ATOM 1502 N N . GLU A 1 192 ? -6.555 -10.264 5.428 1.00 97.62 192 GLU A N 1
ATOM 1503 C CA . GLU A 1 192 ? -6.301 -10.627 6.819 1.00 97.62 192 GLU A CA 1
ATOM 1504 C C . GLU A 1 192 ? -4.934 -10.098 7.268 1.00 97.62 192 GLU A C 1
ATOM 1506 O O . GLU A 1 192 ? -3.904 -10.334 6.623 1.00 97.62 192 GLU A O 1
ATOM 1511 N N . LEU A 1 193 ? -4.902 -9.379 8.388 1.00 97.94 193 LEU A N 1
ATOM 1512 C CA . LEU A 1 193 ? -3.675 -8.790 8.903 1.00 97.94 193 LEU A CA 1
ATOM 1513 C C . LEU A 1 193 ? -2.703 -9.863 9.397 1.00 97.94 193 LEU A C 1
ATOM 1515 O O . LEU A 1 193 ? -3.055 -10.755 10.172 1.00 97.94 193 LEU A O 1
ATOM 1519 N N . HIS A 1 194 ? -1.442 -9.713 8.997 1.00 97.50 194 HIS A N 1
ATOM 1520 C CA . HIS A 1 194 ? -0.313 -10.384 9.629 1.00 97.50 194 HIS A CA 1
ATOM 1521 C C . HIS A 1 194 ? -0.093 -9.810 11.036 1.00 97.50 194 HIS A C 1
ATOM 1523 O O . HIS A 1 194 ? -0.250 -8.606 11.230 1.00 97.50 194 HIS A O 1
ATOM 1529 N N . GLN A 1 195 ? 0.361 -10.621 11.999 1.00 97.12 195 GLN A N 1
ATOM 1530 C CA . GLN A 1 195 ? 0.542 -10.187 13.395 1.00 97.12 195 GLN A CA 1
ATOM 1531 C C . GLN A 1 195 ? 1.333 -8.871 13.531 1.00 9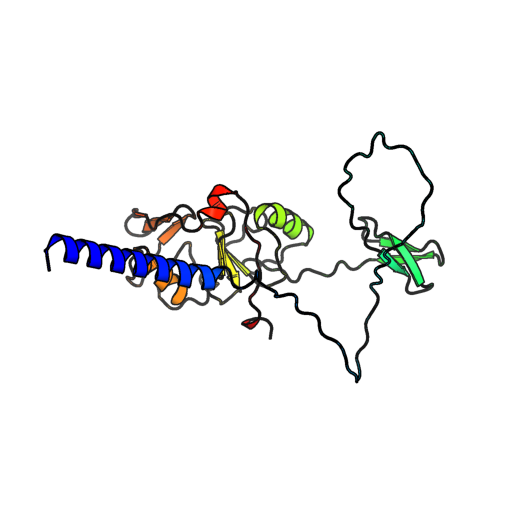7.12 195 GLN A C 1
ATOM 1533 O O . GLN A 1 195 ? 0.856 -7.924 14.138 1.00 97.12 195 GLN A O 1
ATOM 1538 N N . ARG A 1 196 ? 2.500 -8.761 12.878 1.00 96.19 196 ARG A N 1
ATOM 1539 C CA . ARG A 1 196 ? 3.293 -7.513 12.881 1.00 96.19 196 ARG A CA 1
ATOM 1540 C C . ARG A 1 196 ? 2.557 -6.291 12.314 1.00 96.19 196 ARG A C 1
ATOM 1542 O O . ARG A 1 196 ? 2.808 -5.182 12.774 1.00 96.19 196 ARG A O 1
ATOM 1549 N N . ASP A 1 197 ? 1.694 -6.473 11.316 1.00 97.62 197 ASP A N 1
ATOM 1550 C CA . ASP A 1 197 ? 0.899 -5.369 10.768 1.00 97.62 197 ASP A CA 1
ATOM 1551 C C . ASP A 1 197 ? -0.166 -4.942 11.786 1.00 97.62 197 ASP A C 1
ATOM 1553 O O . ASP A 1 197 ? -0.349 -3.747 12.018 1.00 97.62 197 ASP A O 1
ATOM 1557 N N . LEU A 1 198 ? -0.819 -5.918 12.434 1.00 97.88 198 LEU A N 1
ATOM 1558 C CA . LEU A 1 198 ? -1.779 -5.672 13.508 1.00 97.88 198 LEU A CA 1
ATOM 1559 C C . LEU A 1 198 ? -1.126 -4.928 14.672 1.00 97.88 198 LEU A C 1
ATOM 1561 O O . LEU A 1 198 ? -1.669 -3.920 15.103 1.00 97.88 198 LEU A O 1
ATOM 1565 N N . ASP A 1 199 ? 0.052 -5.351 15.130 1.00 97.75 199 ASP A N 1
ATOM 1566 C CA . ASP A 1 199 ? 0.767 -4.694 16.230 1.00 97.75 199 ASP A CA 1
ATOM 1567 C C . ASP A 1 199 ? 1.074 -3.218 15.903 1.00 97.75 199 ASP A C 1
ATOM 1569 O O . ASP A 1 199 ? 0.922 -2.331 16.747 1.00 97.75 199 ASP A O 1
ATOM 1573 N N . LEU A 1 200 ? 1.468 -2.932 14.654 1.00 96.44 200 LEU A N 1
ATOM 1574 C CA . LEU A 1 200 ? 1.766 -1.575 14.184 1.00 96.44 200 LEU A CA 1
ATOM 1575 C C . LEU A 1 200 ? 0.520 -0.685 14.099 1.00 96.44 200 LEU A C 1
ATOM 1577 O O . LEU A 1 200 ? 0.597 0.500 14.440 1.00 96.44 200 LEU A O 1
ATOM 1581 N N . LEU A 1 201 ? -0.605 -1.225 13.627 1.00 97.56 201 LEU A N 1
ATOM 1582 C CA . LEU A 1 201 ? -1.869 -0.491 13.530 1.00 97.56 201 LEU A CA 1
ATOM 1583 C C . LEU A 1 201 ? -2.537 -0.342 14.904 1.00 97.56 201 LEU A C 1
ATOM 1585 O O . LEU A 1 201 ? -3.039 0.734 15.229 1.00 97.56 201 LEU A O 1
ATOM 1589 N N . HIS A 1 202 ? -2.470 -1.370 15.748 1.00 97.50 202 HIS A N 1
ATOM 1590 C CA . HIS A 1 202 ? -2.945 -1.337 17.127 1.00 97.50 202 HIS A CA 1
ATOM 1591 C C . HIS A 1 202 ? -2.189 -0.299 17.955 1.00 97.50 202 HIS A C 1
ATOM 1593 O O . HIS A 1 202 ? -2.802 0.507 18.651 1.00 97.50 202 HIS A O 1
ATOM 1599 N N . GLY A 1 203 ? -0.864 -0.214 17.789 1.00 97.44 203 GLY A N 1
ATOM 1600 C CA . GLY A 1 203 ? -0.051 0.843 18.395 1.00 97.44 203 GLY A CA 1
ATOM 1601 C C . GLY A 1 203 ? -0.451 2.267 17.977 1.00 97.44 203 GLY A C 1
ATOM 1602 O O . GLY A 1 203 ? -0.014 3.230 18.608 1.00 97.44 203 GLY A O 1
ATOM 1603 N N . ARG A 1 204 ? -1.281 2.413 16.934 1.00 97.00 204 ARG A N 1
ATOM 1604 C CA . ARG A 1 204 ? -1.888 3.677 16.488 1.00 97.00 204 ARG A CA 1
ATOM 1605 C C . ARG A 1 204 ? -3.363 3.837 16.866 1.00 97.00 204 ARG A C 1
ATOM 1607 O O . ARG A 1 204 ? -3.942 4.868 16.542 1.00 97.00 204 ARG A O 1
ATOM 1614 N N . GLY A 1 205 ? -3.951 2.861 17.554 1.00 96.31 205 GLY A N 1
ATOM 1615 C CA . GLY A 1 205 ? -5.332 2.907 18.034 1.00 96.31 205 GLY A CA 1
ATOM 1616 C C . GLY A 1 205 ? -6.313 2.003 17.289 1.00 96.31 205 GLY A C 1
ATOM 1617 O O . GLY A 1 205 ? -7.510 2.130 17.525 1.00 96.31 205 GLY A O 1
ATOM 1618 N N . LEU A 1 206 ? -5.855 1.097 16.414 1.00 97.06 206 LEU A N 1
ATOM 1619 C CA . LEU A 1 206 ? -6.752 0.112 15.804 1.00 97.06 206 LEU A CA 1
ATOM 1620 C C . LEU A 1 206 ? -7.220 -0.908 16.868 1.00 97.06 206 LEU A C 1
ATOM 1622 O O . LEU A 1 206 ? -6.368 -1.497 17.548 1.00 97.06 206 LEU A O 1
ATOM 1626 N N . PRO A 1 207 ? -8.534 -1.150 17.024 1.00 96.31 207 PRO A N 1
ATOM 1627 C CA . PRO A 1 207 ? -9.025 -2.207 17.904 1.00 96.31 207 PRO A CA 1
ATOM 1628 C C . PRO A 1 207 ? -8.599 -3.601 17.419 1.00 96.31 207 PRO A C 1
ATOM 1630 O O . PRO A 1 207 ? -8.414 -3.835 16.225 1.00 96.31 207 PRO A O 1
ATOM 1633 N N . THR A 1 208 ? -8.435 -4.534 18.359 1.00 96.00 208 THR A N 1
ATOM 1634 C CA . THR A 1 208 ? -7.895 -5.886 18.109 1.00 96.00 208 THR A CA 1
ATOM 1635 C C . THR A 1 208 ? -8.931 -6.994 18.305 1.00 96.00 208 THR A C 1
ATOM 1637 O O . THR A 1 208 ? -8.572 -8.156 18.507 1.00 96.00 208 THR A O 1
ATOM 1640 N N . ASP A 1 209 ? -10.220 -6.658 18.277 1.00 94.81 209 ASP A N 1
ATOM 1641 C CA . ASP A 1 209 ? -11.283 -7.653 18.407 1.00 94.81 209 ASP A CA 1
ATOM 1642 C C . ASP A 1 209 ? -11.323 -8.537 17.154 1.00 94.81 209 ASP A C 1
ATOM 1644 O O . ASP A 1 209 ? -11.422 -8.052 16.024 1.00 94.81 209 ASP A O 1
ATOM 1648 N N . ARG A 1 210 ? -11.240 -9.857 17.348 1.00 93.50 210 ARG A N 1
ATOM 1649 C CA . ARG A 1 210 ? -11.277 -10.822 16.241 1.00 93.50 210 ARG A CA 1
ATOM 1650 C C . ARG A 1 210 ? -12.636 -10.786 15.541 1.00 93.50 210 ARG A C 1
ATOM 1652 O O . ARG A 1 210 ? -13.666 -10.588 16.177 1.00 93.50 210 ARG A O 1
ATOM 1659 N N . GLY A 1 211 ? -12.634 -11.034 14.235 1.00 93.81 211 GLY A N 1
ATOM 1660 C CA . GLY A 1 211 ? -13.830 -11.017 13.393 1.00 93.81 211 GLY A CA 1
ATOM 1661 C C . GLY A 1 211 ? -14.222 -9.627 12.891 1.00 93.81 211 GLY A C 1
ATOM 1662 O O . GLY A 1 211 ? -15.189 -9.521 12.139 1.00 93.81 211 GLY A O 1
ATOM 1663 N N . LYS A 1 212 ? -13.487 -8.571 13.265 1.00 96.25 212 LYS A N 1
ATOM 1664 C CA . LYS A 1 212 ? -13.700 -7.221 12.736 1.00 96.25 212 LYS A CA 1
ATOM 1665 C C . LYS A 1 212 ? -13.012 -7.016 11.389 1.00 96.25 212 LYS A C 1
ATOM 1667 O O . LYS A 1 212 ? -11.942 -7.569 11.120 1.00 96.25 212 LYS A O 1
ATOM 1672 N N . SER A 1 213 ? -13.648 -6.194 10.560 1.00 97.81 213 SER A N 1
ATOM 1673 C CA . SER A 1 213 ? -13.150 -5.775 9.251 1.00 97.81 213 SER A CA 1
ATOM 1674 C C . SER A 1 213 ? -13.186 -4.258 9.162 1.00 97.81 213 SER A C 1
ATOM 1676 O O . SER A 1 213 ? -14.160 -3.629 9.572 1.00 97.81 213 SER A O 1
ATOM 1678 N N . TYR A 1 214 ? -12.108 -3.682 8.645 1.00 98.31 214 TYR A N 1
ATOM 1679 C CA . TYR A 1 214 ? -11.921 -2.244 8.563 1.00 98.31 214 TYR A CA 1
ATOM 1680 C C . TYR A 1 214 ? -11.586 -1.817 7.141 1.00 98.31 214 TYR A C 1
ATOM 1682 O O . TYR A 1 214 ? -10.723 -2.407 6.491 1.00 98.31 214 TYR A O 1
ATOM 1690 N N . THR A 1 215 ? -12.164 -0.708 6.701 1.00 98.25 215 THR A N 1
ATOM 1691 C CA . THR A 1 215 ? -11.647 0.029 5.551 1.00 98.25 215 THR A CA 1
ATOM 1692 C C . THR A 1 215 ? -10.648 1.076 6.048 1.00 98.25 215 THR A C 1
ATOM 1694 O O . THR A 1 215 ? -10.981 1.879 6.913 1.00 98.25 215 THR A O 1
ATOM 1697 N N . ILE A 1 216 ? -9.426 1.095 5.509 1.00 97.88 216 ILE A N 1
ATOM 1698 C CA . ILE A 1 216 ? -8.381 2.076 5.845 1.00 97.88 216 ILE A CA 1
ATOM 1699 C C . ILE A 1 216 ? -7.919 2.842 4.608 1.00 97.88 216 ILE A C 1
ATOM 1701 O O . ILE A 1 216 ? -7.831 2.298 3.505 1.00 97.88 216 ILE A O 1
ATOM 1705 N N . GLU A 1 217 ? -7.547 4.101 4.805 1.00 97.88 217 GLU A N 1
ATOM 1706 C CA . GLU A 1 217 ? -6.917 4.945 3.792 1.00 97.88 217 GLU A CA 1
ATOM 1707 C C . GLU A 1 217 ? -5.505 5.368 4.211 1.00 97.88 217 GLU A C 1
ATOM 1709 O O . GLU A 1 217 ? -5.183 5.440 5.397 1.00 97.88 217 GLU A O 1
ATOM 1714 N N . MET A 1 218 ? -4.668 5.761 3.243 1.00 96.44 218 MET A N 1
ATOM 1715 C CA . MET A 1 218 ? -3.314 6.281 3.509 1.00 96.44 218 MET A CA 1
ATOM 1716 C C . MET A 1 218 ? -3.311 7.495 4.463 1.00 96.44 218 MET A C 1
ATOM 1718 O O . MET A 1 218 ? -2.340 7.725 5.192 1.00 96.44 218 MET A O 1
ATOM 1722 N N . SER A 1 219 ? -4.411 8.257 4.475 1.00 96.44 219 SER A N 1
ATOM 1723 C CA . SER A 1 219 ? -4.640 9.402 5.365 1.00 96.44 219 SER A CA 1
ATOM 1724 C C . SER A 1 219 ? -4.653 9.020 6.851 1.00 96.44 219 SER A C 1
ATOM 1726 O O . SER A 1 219 ? -4.433 9.883 7.698 1.00 96.44 219 SER A O 1
ATOM 1728 N N . GLY A 1 220 ? -4.894 7.745 7.168 1.00 96.81 220 GLY A N 1
ATOM 1729 C CA . GLY A 1 220 ? -5.118 7.254 8.524 1.00 96.81 220 GLY A CA 1
ATOM 1730 C C . GLY A 1 220 ? -6.587 7.214 8.936 1.00 96.81 220 GLY A C 1
ATOM 1731 O O . GLY A 1 220 ? -6.864 6.807 10.061 1.00 96.81 220 GLY A O 1
ATOM 1732 N N . ARG A 1 221 ? -7.526 7.625 8.068 1.00 98.06 221 ARG A N 1
ATOM 1733 C CA . ARG A 1 221 ? -8.961 7.374 8.275 1.00 98.06 221 ARG A CA 1
ATOM 1734 C C . ARG A 1 221 ? -9.210 5.868 8.233 1.00 98.06 221 ARG A C 1
ATOM 1736 O O . ARG A 1 221 ? -8.737 5.190 7.320 1.00 98.06 221 ARG A O 1
ATOM 1743 N N . VAL A 1 222 ? -9.955 5.380 9.214 1.00 98.38 222 VAL A N 1
ATOM 1744 C CA . VAL A 1 222 ? -10.414 4.000 9.318 1.00 98.38 222 VAL A CA 1
ATOM 1745 C C . VAL A 1 222 ? -11.919 4.007 9.547 1.00 98.38 222 VAL A C 1
ATOM 1747 O O . VAL A 1 222 ? -12.404 4.794 10.354 1.00 98.38 222 VAL A O 1
ATOM 1750 N N . LEU A 1 223 ? -12.630 3.128 8.852 1.00 98.38 223 LEU A N 1
ATOM 1751 C CA . LEU A 1 223 ? -14.055 2.869 9.012 1.00 98.38 223 LEU A CA 1
ATOM 1752 C C . LEU A 1 223 ? -14.233 1.413 9.448 1.00 98.38 223 LEU A C 1
ATOM 1754 O O . LEU A 1 223 ? -13.732 0.513 8.772 1.00 98.38 223 LEU A O 1
ATOM 1758 N N . ASP A 1 224 ? -14.924 1.180 10.560 1.00 97.75 224 ASP A N 1
ATOM 1759 C CA . ASP A 1 224 ? -15.385 -0.156 10.947 1.00 97.75 224 ASP A CA 1
ATOM 1760 C C . ASP A 1 224 ? -16.531 -0.578 10.017 1.00 97.75 224 ASP A C 1
ATOM 1762 O O . ASP A 1 224 ? -17.553 0.102 9.924 1.00 97.75 224 ASP A O 1
ATOM 1766 N N . GLU A 1 225 ? -16.360 -1.679 9.284 1.00 96.31 225 GLU A N 1
ATOM 1767 C CA . GLU A 1 225 ? -17.334 -2.112 8.275 1.00 96.31 225 GLU A CA 1
ATOM 1768 C C . GLU A 1 225 ? -18.628 -2.667 8.887 1.00 96.31 225 GLU A C 1
ATOM 1770 O O . GLU A 1 225 ? -19.639 -2.756 8.193 1.00 96.31 225 GLU A O 1
ATOM 1775 N N . GLN A 1 226 ? -18.617 -3.035 10.172 1.00 95.06 226 GLN A N 1
ATOM 1776 C CA . GLN A 1 226 ? -19.792 -3.555 10.871 1.00 95.06 226 GLN A CA 1
ATOM 1777 C C . GLN A 1 226 ? -20.597 -2.434 11.523 1.00 95.06 226 GLN A C 1
ATOM 1779 O O . GLN A 1 226 ? -21.823 -2.419 11.417 1.00 95.06 226 GLN A O 1
ATOM 1784 N N . THR A 1 227 ? -19.926 -1.508 12.213 1.00 95.88 227 THR A N 1
ATOM 1785 C CA . THR A 1 227 ? -20.601 -0.442 12.973 1.00 95.88 227 THR A CA 1
ATOM 1786 C C . THR A 1 227 ? -20.752 0.857 12.186 1.00 95.88 227 THR A C 1
ATOM 1788 O O . THR A 1 227 ? -21.612 1.673 12.514 1.00 95.88 227 THR A O 1
ATOM 1791 N N . GLY A 1 228 ? -19.932 1.068 11.153 1.00 95.56 228 GLY A N 1
ATOM 1792 C CA . GLY A 1 228 ? -19.831 2.343 10.446 1.00 95.56 228 GLY A CA 1
ATOM 1793 C C . GLY A 1 228 ? -19.120 3.436 11.251 1.00 95.56 228 GLY A C 1
ATOM 1794 O O . GLY A 1 228 ? -19.137 4.597 10.844 1.00 95.56 228 GLY A O 1
ATOM 1795 N N . GLU A 1 229 ? -18.509 3.099 12.390 1.00 96.00 229 GLU A N 1
ATOM 1796 C CA . GLU A 1 229 ? -17.761 4.059 13.197 1.00 96.00 229 GLU A CA 1
ATOM 1797 C C . GLU A 1 229 ? -16.436 4.430 12.526 1.00 96.00 229 GLU A C 1
ATOM 1799 O O . GLU A 1 229 ? -15.695 3.573 12.036 1.00 96.00 229 GLU A O 1
ATOM 1804 N N . GLU A 1 230 ? -16.120 5.725 12.534 1.00 96.94 230 GLU A N 1
ATOM 1805 C CA . GLU A 1 230 ? -14.843 6.234 12.048 1.00 96.94 230 GLU A CA 1
ATOM 1806 C C . GLU A 1 230 ? -13.842 6.423 13.192 1.00 96.94 230 GLU A C 1
ATOM 1808 O O . GLU A 1 230 ? -14.154 6.966 14.252 1.00 96.94 230 GLU A O 1
ATOM 1813 N N . LEU A 1 231 ? -12.592 6.049 12.934 1.00 96.44 231 LEU A N 1
ATOM 1814 C CA . LEU A 1 231 ? -11.447 6.326 13.795 1.00 96.44 231 LEU A CA 1
ATOM 1815 C C . LEU A 1 231 ? -10.262 6.833 12.965 1.00 96.44 231 LEU A C 1
ATOM 1817 O O . LEU A 1 231 ? -10.229 6.716 11.737 1.00 96.44 231 LEU A O 1
ATOM 1821 N N . HIS A 1 232 ? -9.279 7.442 13.629 1.00 97.25 232 HIS A N 1
ATOM 1822 C CA . HIS A 1 232 ? -8.133 8.046 12.954 1.00 97.25 232 HIS A CA 1
ATOM 1823 C C . HIS A 1 232 ? -6.808 7.593 13.572 1.00 97.25 232 HIS A C 1
ATOM 1825 O O . HIS A 1 232 ? -6.490 7.942 14.705 1.00 97.25 232 HIS A O 1
ATOM 1831 N N . LEU A 1 233 ? -6.007 6.857 12.797 1.00 96.94 233 LEU A N 1
ATOM 1832 C CA . LEU A 1 233 ? -4.706 6.308 13.212 1.00 96.94 233 LEU A CA 1
ATOM 1833 C C . LEU A 1 233 ? -3.536 7.295 13.022 1.00 96.94 233 LEU A C 1
ATOM 1835 O O . LEU A 1 233 ? -2.371 6.970 13.276 1.00 96.94 233 LEU A O 1
ATOM 1839 N N . GLY A 1 234 ? -3.833 8.499 12.530 1.00 95.62 234 GLY A N 1
ATOM 1840 C CA . GLY A 1 234 ? -2.842 9.442 12.027 1.00 95.62 234 GLY A CA 1
ATOM 1841 C C . GLY A 1 234 ? -2.263 9.016 10.674 1.00 95.62 234 GLY A C 1
ATOM 1842 O O . GLY A 1 234 ? -2.398 7.877 10.233 1.00 95.62 234 GLY A O 1
ATOM 1843 N N . LYS A 1 235 ? -1.586 9.953 10.005 1.00 94.94 235 LYS A N 1
ATOM 1844 C CA . LYS A 1 235 ? -1.032 9.748 8.659 1.00 94.94 235 LYS A CA 1
ATOM 1845 C C . LYS A 1 235 ? -0.095 8.540 8.608 1.00 94.94 235 LYS A C 1
ATOM 1847 O O . LYS A 1 235 ? 0.926 8.512 9.301 1.00 94.94 235 LYS A O 1
ATOM 1852 N N . LEU A 1 236 ? -0.419 7.577 7.746 1.00 96.50 236 LEU A N 1
ATOM 1853 C CA . LEU A 1 236 ? 0.310 6.308 7.646 1.00 96.50 236 LEU A CA 1
ATOM 1854 C C . LEU A 1 236 ? 1.589 6.447 6.816 1.00 96.50 236 LEU A C 1
ATOM 1856 O O . LEU A 1 236 ? 2.611 5.854 7.151 1.00 96.50 236 LEU A O 1
ATOM 1860 N N . ALA A 1 237 ? 1.554 7.288 5.777 1.00 96.00 237 ALA A N 1
ATOM 1861 C CA . ALA A 1 237 ? 2.708 7.597 4.936 1.00 96.00 237 ALA A CA 1
ATOM 1862 C C . ALA A 1 237 ? 2.819 9.110 4.651 1.00 96.00 237 ALA A C 1
ATOM 1864 O O . ALA A 1 237 ? 2.623 9.541 3.513 1.00 96.00 237 ALA A O 1
ATOM 1865 N N . PRO A 1 238 ? 3.165 9.942 5.658 1.00 95.56 238 PRO A N 1
ATOM 1866 C CA . PRO A 1 238 ? 3.169 11.402 5.518 1.00 95.56 238 PRO A CA 1
ATOM 1867 C C . PRO A 1 238 ? 4.063 11.902 4.377 1.00 95.56 238 PRO A C 1
ATOM 1869 O O . PRO A 1 238 ? 3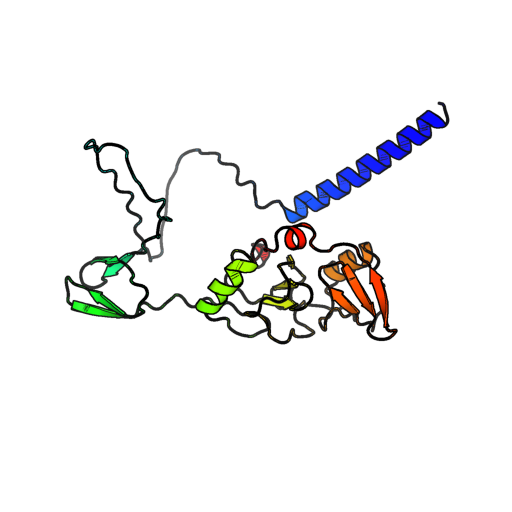.732 12.870 3.695 1.00 95.56 238 PRO A O 1
ATOM 1872 N N . THR A 1 239 ? 5.207 11.244 4.162 1.00 95.31 239 THR A N 1
ATOM 1873 C CA . THR A 1 239 ? 6.144 11.622 3.101 1.00 95.31 239 THR A CA 1
ATOM 1874 C C . THR A 1 239 ? 5.569 11.319 1.722 1.00 95.31 239 THR A C 1
ATOM 1876 O O . THR A 1 239 ? 5.604 12.197 0.866 1.00 95.31 239 THR A O 1
ATOM 1879 N N . VAL A 1 240 ? 4.988 10.129 1.527 1.00 95.56 240 VAL A N 1
ATOM 1880 C CA . VAL A 1 240 ? 4.355 9.717 0.260 1.00 95.56 240 VAL A CA 1
ATOM 1881 C C . VAL A 1 240 ? 3.171 10.623 -0.068 1.00 95.56 240 VAL A C 1
ATOM 1883 O O . VAL A 1 240 ? 3.050 11.088 -1.197 1.00 95.56 240 VAL A O 1
ATOM 1886 N N . GLU A 1 241 ? 2.348 10.953 0.929 1.00 92.19 241 GLU A N 1
ATOM 1887 C CA . GLU A 1 241 ? 1.241 11.902 0.788 1.00 92.19 241 GLU A CA 1
ATOM 1888 C C . GLU A 1 241 ? 1.734 13.294 0.355 1.00 92.19 241 GLU A C 1
ATOM 1890 O O . GLU A 1 241 ? 1.164 13.906 -0.550 1.00 92.19 241 GLU A O 1
ATOM 1895 N N . LYS A 1 242 ? 2.826 13.783 0.960 1.00 95.06 242 LYS A N 1
ATOM 1896 C CA . LYS A 1 242 ? 3.403 15.100 0.660 1.00 95.06 242 LYS A CA 1
ATOM 1897 C C . LYS A 1 242 ? 3.999 15.176 -0.745 1.00 95.06 242 LYS A C 1
ATOM 1899 O O . LYS A 1 242 ? 3.782 16.168 -1.437 1.00 95.06 242 LYS A O 1
ATOM 1904 N N . VAL A 1 243 ? 4.784 14.176 -1.149 1.00 94.62 243 VAL A N 1
ATOM 1905 C CA . VAL A 1 243 ? 5.518 14.203 -2.430 1.00 94.62 243 VAL A CA 1
ATOM 1906 C C . VAL A 1 243 ? 4.732 13.585 -3.586 1.00 94.62 243 VAL A C 1
ATOM 1908 O O . VAL A 1 243 ? 5.137 13.733 -4.734 1.00 94.62 243 VAL A O 1
ATOM 1911 N N . LYS A 1 244 ? 3.607 12.913 -3.296 1.00 94.25 244 LYS A N 1
ATOM 1912 C CA . LYS A 1 244 ? 2.753 12.204 -4.266 1.00 94.25 244 LYS A CA 1
ATOM 1913 C C . LYS A 1 244 ? 3.525 11.201 -5.134 1.00 94.25 244 LYS A C 1
ATOM 1915 O O . LYS A 1 244 ? 3.175 10.960 -6.287 1.00 94.25 244 LYS A O 1
ATOM 1920 N N . HIS A 1 245 ? 4.582 10.628 -4.568 1.00 96.19 245 HIS A N 1
ATOM 1921 C CA . HIS A 1 245 ? 5.468 9.668 -5.212 1.00 96.19 245 HIS A CA 1
ATOM 1922 C C . HIS A 1 245 ? 5.980 8.672 -4.163 1.00 96.19 245 HIS A C 1
ATOM 1924 O O . HIS A 1 245 ? 6.260 9.047 -3.023 1.00 96.19 245 HIS A O 1
ATOM 1930 N N . GLY A 1 246 ? 6.046 7.396 -4.530 1.00 95.44 246 GLY A N 1
ATOM 1931 C CA . GLY A 1 246 ? 6.545 6.320 -3.681 1.00 95.44 246 GLY A CA 1
ATOM 1932 C C . GLY A 1 246 ? 8.065 6.195 -3.732 1.00 95.44 246 GLY A C 1
ATOM 1933 O O . GLY A 1 246 ? 8.738 6.816 -4.549 1.00 95.44 246 GLY A O 1
ATOM 1934 N N . PHE A 1 247 ? 8.615 5.361 -2.854 1.00 95.50 247 PHE A N 1
ATOM 1935 C CA . PHE A 1 247 ? 10.060 5.102 -2.773 1.00 95.50 247 PHE A CA 1
ATOM 1936 C C . PHE A 1 247 ? 10.473 3.790 -3.446 1.00 95.50 247 PHE A C 1
ATOM 1938 O O . PHE A 1 247 ? 11.572 3.284 -3.232 1.00 95.50 247 PHE A O 1
ATOM 1945 N N . GLY A 1 248 ? 9.592 3.255 -4.284 1.00 95.75 248 GLY A N 1
ATOM 1946 C CA . GLY A 1 248 ? 9.756 1.987 -4.962 1.00 95.75 248 GLY A CA 1
ATOM 1947 C C . GLY A 1 248 ? 9.264 0.792 -4.159 1.00 95.75 248 GLY A C 1
ATOM 1948 O O . GLY A 1 248 ? 8.883 0.889 -2.991 1.00 95.75 248 GLY A O 1
ATOM 1949 N N . MET A 1 249 ? 9.296 -0.358 -4.824 1.00 96.56 249 MET A N 1
ATOM 1950 C CA . MET A 1 249 ? 9.006 -1.662 -4.243 1.00 96.56 249 MET A CA 1
ATOM 1951 C C . MET A 1 249 ? 10.269 -2.505 -4.363 1.00 96.56 249 MET A C 1
ATOM 1953 O O . MET A 1 249 ? 10.670 -2.908 -5.456 1.00 96.56 249 MET A O 1
ATOM 1957 N N . LYS A 1 250 ? 10.936 -2.708 -3.228 1.00 93.88 250 LYS A N 1
ATOM 1958 C CA . LYS A 1 250 ? 12.198 -3.438 -3.128 1.00 93.88 250 LYS A CA 1
ATOM 1959 C C . LYS A 1 250 ? 12.063 -4.555 -2.110 1.00 93.88 250 LYS A C 1
ATOM 1961 O O . LYS A 1 250 ? 11.683 -4.312 -0.967 1.00 93.88 250 LYS A O 1
ATOM 1966 N N . VAL A 1 251 ? 12.385 -5.770 -2.527 1.00 89.94 251 VAL A N 1
ATOM 1967 C CA . VAL A 1 251 ? 12.305 -6.938 -1.657 1.00 89.94 251 VAL A CA 1
ATOM 1968 C C . VAL A 1 251 ? 13.559 -6.986 -0.775 1.00 89.94 251 VAL A C 1
ATOM 1970 O O . VAL A 1 251 ? 14.673 -6.824 -1.277 1.00 89.94 251 VAL A O 1
ATOM 1973 N N . PRO A 1 252 ? 13.421 -7.150 0.551 1.00 88.56 252 PRO A N 1
ATOM 1974 C CA . PRO A 1 252 ? 14.566 -7.395 1.418 1.00 88.56 252 PRO A CA 1
ATOM 1975 C C . PRO A 1 252 ? 15.295 -8.698 1.071 1.00 88.56 252 PRO A C 1
ATOM 1977 O O . PRO A 1 252 ? 14.660 -9.699 0.751 1.00 88.56 252 PRO A O 1
ATOM 1980 N N . ARG A 1 253 ? 16.619 -8.721 1.264 1.00 83.38 253 ARG A N 1
ATOM 1981 C CA . ARG A 1 253 ? 17.476 -9.874 0.928 1.00 83.38 253 ARG A CA 1
ATOM 1982 C C . ARG A 1 253 ? 17.049 -11.205 1.551 1.00 83.38 253 ARG A C 1
ATOM 1984 O O . ARG A 1 253 ? 17.315 -12.243 0.976 1.00 83.38 253 ARG A O 1
ATOM 1991 N N . PHE A 1 254 ? 16.364 -11.204 2.694 1.00 79.44 254 PHE A N 1
ATOM 1992 C CA . PHE A 1 254 ? 15.920 -12.448 3.336 1.00 79.44 254 PHE A CA 1
ATOM 1993 C C . PHE A 1 254 ? 14.803 -13.195 2.580 1.00 79.44 254 PHE A C 1
ATOM 1995 O O . PHE A 1 254 ? 14.451 -14.298 2.983 1.00 79.44 254 PHE A O 1
ATOM 2002 N N . TYR A 1 255 ? 14.234 -12.609 1.523 1.00 73.12 255 TYR A N 1
ATOM 2003 C CA . TYR A 1 255 ? 13.338 -13.313 0.598 1.00 73.12 255 TYR A CA 1
ATOM 2004 C C . TYR A 1 255 ? 14.060 -13.839 -0.652 1.00 73.12 255 TYR A C 1
ATOM 2006 O O . TYR A 1 255 ? 13.482 -14.638 -1.381 1.00 73.12 255 TYR A O 1
ATOM 2014 N N . GLU A 1 256 ? 15.289 -13.390 -0.922 1.00 66.81 256 GLU A N 1
ATOM 2015 C CA . GLU A 1 256 ? 16.122 -13.890 -2.018 1.00 66.81 256 GLU A CA 1
ATOM 2016 C C . GLU A 1 256 ? 16.750 -15.216 -1.547 1.00 66.81 256 GLU A C 1
ATOM 2018 O O . GLU A 1 256 ? 17.756 -15.210 -0.838 1.00 66.81 256 GLU A O 1
ATOM 2023 N N . VAL A 1 257 ? 16.086 -16.339 -1.851 1.00 52.75 257 VAL A N 1
ATOM 2024 C CA . VAL A 1 257 ? 16.560 -17.712 -1.576 1.00 52.75 257 VAL A CA 1
ATOM 2025 C C . VAL A 1 257 ? 17.336 -18.249 -2.771 1.00 52.75 257 VAL A C 1
ATOM 2027 O O . VAL A 1 257 ? 16.844 -18.067 -3.909 1.00 52.75 257 VAL A O 1
#

Organism: Sesamum indicum (NCBI:txid4182)

Sequence (257 aa):
MSRDNWERLVAAVRLVAAALRKAQLWEMFHDHSRSSSHSTISSDLSSNSSNENLVFASNNLESHHVPSTMIPSFSRAQLRFVRCPKCASILPLTGYPIYRCGGCDSYKTVQQKKSNLTVNGHPIPDRLVKKAEKVAGPIQPWDYWYDFRAGFWGVMGGRALGIIPPFIQEFNYPMPAHCSGGNTGIFVNGRELHQRDLDLLHGRGLPTDRGKSYTIEMSGRVLDEQTGEELHLGKLAPTVEKVKHGFGMKVPRFYEV

Radius of gyration: 25.95 Å; chains: 1; bounding box: 65×50×87 Å

Secondary structure (DSSP, 8-state):
--HHHHHHHHHHHHHHHHHHHHHHHHHHHHTTS-----------------------------------------------EEE-TTT--EEE--SSSEEE-TTT--EEE--------EETTEE--HHHHHHHHHHH--B-SSEEEE-TTT-EEEETTS-EEEE--S--GGG-SPPPTTTT---SS-EETTEEPPHHHHHHHHTTT----TT-EEEE-TTSEEEETTT--EEE---S-HHHHHHT----B---GGG--